Protein AF-A0A3S5F7H9-F1 (afdb_monomer_lite)

Organism: NCBI:txid2047

Radius of gyration: 19.94 Å; chains: 1; bounding box: 53×48×53 Å

Foldseek 3Di:
DEKDWFDDAPLFLLQVLLLLLLLLLLCVVQPVQKWWAWAPDPGTTTMMGGDPDYLLVSLVSLLVVLVVCLDCLHLLNDWDWADDDPPIDIDRLLFQDADDRPCVRPVCRVVRSVVSVCVSLVVCVVVVVLLVVLLSQLQFHQPQLEDDVPDRGRNLRGAPVQFAWCPPRDTDRNLALNVLSVVSNPDHSVLLSCLRRVVDQDQVVQPQDQQRCLLSQSAGRGRHHSSSSNSSSSSSSLWGWADDNHARIATQQFPPRRDSAGFKGKDFHFNDIDRSVLSSVCSPDVLSVVLSCLVVDPVLVVPPDDLPPSPVPDPSLVVCVVSRTFKMWMWGWDWDDDPVTTGTHTYRTDIRTD

Secondary structure (DSSP, 8-state):
-EEEEPSS-TT-HHHHHHHHHHHHHHHHHSTT-EEEEE--SSS--EEEEESS--HHHHHHHHHHHHHHHHSTTSTTT--EEESSGGG-EEE-TT-SS-----TTT-TTHHHHHHHHHHHHHHHHHHTT-HHHHHHHHHHB---TT-EETTEE-GGGGB-TT-----GGG--HIIIIIHHHHHHHHTS-HHHHHHHHHTS----TTTTT-TT--TTTTSSSSS---HHHHHHHHHHGGGS--B--SSSPPB-TTEESTT-SS-SEEEEEEESS-B-HHHHHHHHTSHHHHHHHHHHH-GGGGTS---TTSSSTT-HHHHHHHTTTEEEEEEEEEEEEEETTEEEEEEPPPEEEE-

Sequence (354 aa):
MSTITLAGDYRSALTHFAQYGLASLAEQYHPQGVTLGWSREAVPKAQITVKGADAHTIAGYLHELAKKLSEPESWVMRDVIYGLGKDEKKFSPFSPRIRVIDTKKYPTGWRKHQKARHNNLDGLTANHDILNLRWISGLGEAAYWRFDRKDNRPDHGASRWEMKTRNKGEEFVQHRLRSMCVELTSWSAEKILSGLLGESLNDSLGKNKSDSRTSTGFATPQPTDVALVFAALLGISVFPVIHQVHQLSVTPGAWPSDSLHPQKMVLPIATEHMTPARLRTILRNRAYTQAIEKVCDPESEKYKSTAENVFDTAGSAEWFKARGIQAVVRFSIKLAGSDSAPERQVQVGKSVLL

pLDDT: mean 91.33, std 10.68, range [43.06, 98.75]

Structure (mmCIF, N/CA/C/O backbone):
data_AF-A0A3S5F7H9-F1
#
_entry.id   AF-A0A3S5F7H9-F1
#
loop_
_atom_site.group_PDB
_atom_site.id
_atom_site.type_symbol
_atom_site.label_atom_id
_atom_site.label_alt_id
_atom_site.label_comp_id
_atom_site.label_asym_id
_atom_site.label_entity_id
_atom_site.label_seq_id
_atom_site.pdbx_PDB_ins_code
_atom_site.Cartn_x
_atom_site.Cartn_y
_atom_site.Cartn_z
_atom_site.occupancy
_atom_site.B_iso_or_equiv
_atom_site.auth_seq_id
_atom_site.auth_comp_id
_atom_site.auth_asym_id
_atom_site.auth_atom_id
_atom_site.pdbx_PDB_model_num
ATOM 1 N N . MET A 1 1 ? -3.907 0.394 27.032 1.00 76.88 1 MET A N 1
ATOM 2 C CA . MET A 1 1 ? -4.025 -0.261 25.712 1.00 76.88 1 MET A CA 1
ATOM 3 C C . MET A 1 1 ? -5.128 0.485 24.997 1.00 76.88 1 MET A C 1
ATOM 5 O O . MET A 1 1 ? -6.195 0.600 25.583 1.00 76.88 1 MET A O 1
ATOM 9 N N . SER A 1 2 ? -4.847 1.060 23.833 1.00 90.38 2 SER A N 1
ATOM 10 C CA . SER A 1 2 ? -5.779 1.959 23.145 1.00 90.38 2 SER A CA 1
ATOM 11 C C . SER A 1 2 ? -6.231 1.320 21.843 1.00 90.38 2 SER A C 1
ATOM 13 O O . SER A 1 2 ? -5.399 0.813 21.089 1.00 90.38 2 SER A O 1
ATOM 15 N N . THR A 1 3 ? -7.537 1.334 21.592 1.00 96.19 3 THR A N 1
ATOM 16 C CA . THR A 1 3 ? -8.125 0.874 20.331 1.00 96.19 3 THR A CA 1
ATOM 17 C C . THR A 1 3 ? -8.448 2.082 19.471 1.00 96.19 3 THR A C 1
ATOM 19 O O . THR A 1 3 ? -9.132 3.001 19.911 1.00 96.19 3 THR A O 1
ATOM 22 N N . ILE A 1 4 ? -7.945 2.068 18.245 1.00 96.81 4 ILE A N 1
ATOM 23 C CA . ILE A 1 4 ? -8.151 3.101 17.239 1.00 96.81 4 ILE A CA 1
ATOM 24 C C . ILE A 1 4 ? -9.085 2.508 16.195 1.00 96.81 4 ILE A C 1
ATOM 26 O O . ILE A 1 4 ? -8.770 1.474 15.602 1.00 96.81 4 ILE A O 1
ATOM 30 N N . THR A 1 5 ? -10.222 3.160 15.979 1.00 97.19 5 THR A N 1
ATOM 31 C CA . THR A 1 5 ? -11.199 2.773 14.960 1.00 97.19 5 THR A CA 1
ATOM 32 C C . THR A 1 5 ? -11.029 3.688 13.757 1.00 97.19 5 THR A C 1
ATOM 34 O O . THR A 1 5 ? -11.150 4.901 13.887 1.00 97.19 5 THR A O 1
ATOM 37 N N . LEU A 1 6 ? -10.713 3.113 12.602 1.00 96.81 6 LEU A N 1
ATOM 38 C CA . LEU A 1 6 ? -10.463 3.868 11.377 1.00 96.81 6 LEU A CA 1
ATOM 39 C C . LEU A 1 6 ? -11.756 4.202 10.647 1.00 96.81 6 LEU A C 1
ATOM 41 O O . LEU A 1 6 ? -12.761 3.492 10.758 1.00 96.81 6 LEU A O 1
ATOM 45 N N . ALA A 1 7 ? -11.689 5.246 9.828 1.00 92.81 7 ALA A N 1
ATOM 46 C CA . ALA A 1 7 ? -12.772 5.585 8.928 1.00 92.81 7 ALA A CA 1
ATOM 47 C C . ALA A 1 7 ? -12.976 4.552 7.811 1.00 92.81 7 ALA A C 1
ATOM 49 O O . ALA A 1 7 ? -12.058 3.876 7.330 1.00 92.81 7 ALA A O 1
ATOM 50 N N . GLY A 1 8 ? -14.214 4.523 7.326 1.00 93.69 8 GLY A N 1
ATOM 51 C CA . GLY A 1 8 ? -14.617 3.779 6.144 1.00 93.69 8 GLY A CA 1
ATOM 52 C C . GLY A 1 8 ? -15.391 2.498 6.436 1.00 93.69 8 GLY A C 1
ATOM 53 O O . GLY A 1 8 ? -15.829 2.224 7.554 1.00 93.69 8 GLY A O 1
ATOM 54 N N . ASP A 1 9 ? -15.628 1.756 5.362 1.00 94.56 9 ASP A N 1
ATOM 55 C CA . ASP A 1 9 ? -16.522 0.601 5.307 1.00 94.56 9 ASP A CA 1
ATOM 56 C C . ASP A 1 9 ? -15.704 -0.670 5.050 1.00 94.56 9 ASP A C 1
ATOM 58 O O . ASP A 1 9 ? -14.703 -0.637 4.332 1.00 94.56 9 ASP A O 1
ATOM 62 N N . TYR A 1 10 ? -16.131 -1.808 5.596 1.00 95.81 10 TYR A N 1
ATOM 63 C CA . TYR A 1 10 ? -15.454 -3.091 5.379 1.00 95.81 10 TYR A CA 1
ATOM 64 C C . TYR A 1 10 ? -15.433 -3.531 3.907 1.00 95.81 10 TYR A C 1
ATOM 66 O O . TYR A 1 10 ? -14.592 -4.317 3.494 1.00 95.81 10 TYR A O 1
ATOM 74 N N . ARG A 1 11 ? -16.308 -2.979 3.067 1.00 97.06 11 ARG A N 1
ATOM 75 C CA . ARG A 1 11 ? -16.327 -3.172 1.612 1.00 97.06 11 ARG A CA 1
ATOM 76 C C . ARG A 1 11 ? -15.376 -2.229 0.873 1.00 97.06 11 ARG A C 1
ATOM 78 O O . ARG A 1 11 ? -15.434 -2.162 -0.354 1.00 97.06 11 ARG A O 1
ATOM 85 N N . SER A 1 12 ? -14.514 -1.502 1.581 1.00 97.62 12 SER A N 1
ATOM 86 C CA . SER A 1 12 ? -13.482 -0.630 1.021 1.00 97.62 12 SER A CA 1
ATOM 87 C C . SER A 1 12 ? -12.102 -1.266 1.167 1.00 97.62 12 SER A C 1
ATOM 89 O O . SER A 1 12 ? -11.594 -1.426 2.279 1.00 97.62 12 SER A O 1
ATOM 91 N N . ALA A 1 13 ? -11.443 -1.577 0.047 1.00 98.06 13 ALA A N 1
ATOM 92 C CA . ALA A 1 13 ? -10.063 -2.058 0.090 1.00 98.06 13 ALA A CA 1
ATOM 93 C C . ALA A 1 13 ? -9.124 -1.003 0.693 1.00 98.06 13 ALA A C 1
ATOM 95 O O . ALA A 1 13 ? -8.204 -1.360 1.421 1.00 98.06 13 ALA A O 1
ATOM 96 N N . LEU A 1 14 ? -9.402 0.288 0.475 1.00 98.06 14 LEU A N 1
ATOM 97 C CA . LEU A 1 14 ? -8.664 1.379 1.110 1.00 98.06 14 LEU A CA 1
ATOM 98 C C . LEU A 1 14 ? -8.657 1.246 2.642 1.00 98.06 14 LEU A C 1
ATOM 100 O O . LEU A 1 14 ? -7.604 1.378 3.256 1.00 98.06 14 LEU A O 1
ATOM 104 N N . THR A 1 15 ? -9.802 0.925 3.251 1.00 98.19 15 THR A N 1
ATOM 105 C CA . THR A 1 15 ? -9.929 0.775 4.710 1.00 98.19 15 THR A CA 1
ATOM 106 C C . THR A 1 15 ? -9.161 -0.442 5.228 1.00 98.19 15 THR A C 1
ATOM 108 O O . THR A 1 15 ? -8.435 -0.328 6.215 1.00 98.19 15 THR A O 1
ATOM 111 N N . HIS A 1 16 ? -9.244 -1.585 4.535 1.00 98.44 16 HIS A N 1
ATOM 112 C CA . HIS A 1 16 ? -8.429 -2.764 4.861 1.00 98.44 16 HIS A CA 1
ATOM 113 C C . HIS A 1 16 ? -6.933 -2.441 4.834 1.00 98.44 16 HIS A C 1
ATOM 115 O O . HIS A 1 16 ? -6.200 -2.724 5.778 1.00 98.44 16 HIS A O 1
ATOM 121 N N . PHE A 1 17 ? -6.470 -1.834 3.744 1.00 98.56 17 PHE A N 1
ATOM 122 C CA . PHE A 1 17 ? -5.060 -1.527 3.572 1.00 98.56 17 PHE A CA 1
ATOM 123 C C . PHE A 1 17 ? -4.582 -0.474 4.575 1.00 98.56 17 PHE A C 1
ATOM 125 O O . PHE A 1 17 ? -3.487 -0.621 5.115 1.00 98.56 17 PHE A O 1
ATOM 132 N N . ALA A 1 18 ? -5.392 0.545 4.881 1.00 98.56 18 ALA A N 1
ATOM 133 C CA . ALA A 1 18 ? -5.054 1.546 5.891 1.00 98.56 18 ALA A CA 1
ATOM 134 C C . ALA A 1 18 ? -4.879 0.911 7.277 1.00 98.56 18 ALA A C 1
ATOM 136 O O . ALA A 1 18 ? -3.896 1.189 7.963 1.00 98.56 18 ALA A O 1
ATOM 137 N N . GLN A 1 19 ? -5.768 -0.016 7.650 1.00 98.50 19 GLN A N 1
ATOM 138 C CA . GLN A 1 19 ? -5.627 -0.812 8.868 1.00 98.50 19 GLN A CA 1
ATOM 139 C C . GLN A 1 19 ? -4.306 -1.582 8.897 1.00 98.50 19 GLN A C 1
ATOM 141 O O . GLN A 1 19 ? -3.580 -1.536 9.891 1.00 98.50 19 GLN A O 1
ATOM 146 N N . TYR A 1 20 ? -3.979 -2.277 7.808 1.00 98.56 20 TYR A N 1
ATOM 147 C CA . TYR A 1 20 ? -2.757 -3.074 7.722 1.00 98.56 20 TYR A CA 1
ATOM 148 C C . TYR A 1 20 ? -1.503 -2.204 7.794 1.00 98.56 20 TYR A C 1
ATOM 150 O O . TYR A 1 20 ? -0.547 -2.566 8.477 1.00 98.56 20 TYR A O 1
ATOM 158 N N . GLY A 1 21 ? -1.507 -1.049 7.127 1.00 98.38 21 GLY A N 1
ATOM 159 C CA . GLY A 1 21 ? -0.381 -0.126 7.130 1.00 98.38 21 GLY A CA 1
ATOM 160 C C . GLY A 1 21 ? -0.134 0.488 8.498 1.00 98.38 21 GLY A C 1
ATOM 161 O O . GLY A 1 21 ? 0.995 0.442 8.979 1.00 98.38 21 GLY A O 1
ATOM 162 N N . LEU A 1 22 ? -1.179 0.983 9.170 1.00 98.44 22 LEU A N 1
ATOM 163 C CA . LEU A 1 22 ? -1.032 1.543 10.515 1.00 98.44 22 LEU A CA 1
ATOM 164 C C . LEU A 1 22 ? -0.606 0.486 11.535 1.00 98.44 22 LEU A C 1
ATOM 166 O O . LEU A 1 22 ? 0.232 0.771 12.386 1.00 98.44 22 LEU A O 1
ATOM 170 N N . ALA A 1 23 ? -1.121 -0.742 11.431 1.00 98.38 23 ALA A N 1
ATOM 171 C CA . ALA A 1 23 ? -0.685 -1.831 12.298 1.00 98.38 23 ALA A CA 1
ATOM 172 C C . ALA A 1 23 ? 0.791 -2.204 12.054 1.00 98.38 23 ALA A C 1
ATOM 174 O O . ALA A 1 23 ? 1.541 -2.398 13.009 1.00 98.38 23 ALA A O 1
ATOM 175 N N . SER A 1 24 ? 1.230 -2.263 10.790 1.00 98.00 24 SER A N 1
ATOM 176 C CA . SER A 1 24 ? 2.638 -2.489 10.431 1.00 98.00 24 SER A CA 1
ATOM 177 C C . SER A 1 24 ? 3.555 -1.362 10.912 1.00 98.00 24 SER A C 1
ATOM 179 O O . SER A 1 24 ? 4.657 -1.643 11.375 1.00 98.00 24 SER A O 1
ATOM 181 N N . LEU A 1 25 ? 3.104 -0.107 10.838 1.00 98.44 25 LEU A N 1
ATOM 182 C CA . LEU A 1 25 ? 3.841 1.042 11.359 1.00 98.44 25 LEU A CA 1
ATOM 183 C C . LEU A 1 25 ? 3.969 0.977 12.879 1.00 98.44 25 LEU A C 1
ATOM 185 O O . LEU A 1 25 ? 5.067 1.078 13.415 1.00 98.44 25 LEU A O 1
ATOM 189 N N . ALA A 1 26 ? 2.852 0.773 13.578 1.00 98.06 26 ALA A N 1
ATOM 190 C CA . ALA A 1 26 ? 2.839 0.688 15.031 1.00 98.06 26 ALA A CA 1
ATOM 191 C C . ALA A 1 26 ? 3.729 -0.461 15.539 1.00 98.06 26 ALA A C 1
ATOM 193 O O . ALA A 1 26 ? 4.385 -0.300 16.564 1.00 98.06 26 ALA A O 1
ATOM 194 N N . GLU A 1 27 ? 3.806 -1.588 14.815 1.00 97.06 27 GLU A N 1
ATOM 195 C CA . GLU A 1 27 ? 4.648 -2.746 15.167 1.00 97.06 27 GLU A CA 1
ATOM 196 C C . GLU A 1 27 ? 6.143 -2.386 15.249 1.00 97.06 27 GLU A C 1
ATOM 198 O O . GLU A 1 27 ? 6.866 -3.004 16.028 1.00 97.06 27 GLU A O 1
ATOM 203 N N . GLN A 1 28 ? 6.605 -1.373 14.504 1.00 95.31 28 GLN A N 1
ATOM 204 C CA . GLN A 1 28 ? 7.994 -0.902 14.549 1.00 95.31 28 GLN A CA 1
ATOM 205 C C . GLN A 1 28 ? 8.343 -0.215 15.877 1.00 95.31 28 GLN A C 1
ATOM 207 O O . GLN A 1 28 ? 9.474 -0.325 16.346 1.00 95.31 28 GLN A O 1
ATOM 212 N N . TYR A 1 29 ? 7.375 0.473 16.484 1.00 96.62 29 TYR A N 1
ATOM 213 C CA . TYR A 1 29 ? 7.552 1.214 17.737 1.00 96.62 29 TYR A CA 1
ATOM 214 C C . TYR A 1 29 ? 7.095 0.415 18.961 1.00 96.62 29 TYR A C 1
ATOM 216 O O . TYR A 1 29 ? 7.617 0.607 20.056 1.00 96.62 29 TYR A O 1
ATOM 224 N N . HIS A 1 30 ? 6.149 -0.508 18.770 1.00 96.56 30 HIS A N 1
ATOM 225 C CA . HIS A 1 30 ? 5.540 -1.324 19.821 1.00 96.56 30 HIS A CA 1
ATOM 226 C C . HIS A 1 30 ? 5.606 -2.815 19.456 1.00 96.56 30 HIS A C 1
ATOM 228 O O . HIS A 1 30 ? 4.565 -3.434 19.196 1.00 96.56 30 HIS A O 1
ATOM 234 N N . PRO A 1 31 ? 6.805 -3.432 19.414 1.00 93.12 31 PRO A N 1
ATOM 235 C CA . PRO A 1 31 ? 6.946 -4.839 19.054 1.00 93.12 31 PRO A CA 1
ATOM 236 C C . PRO A 1 31 ? 6.077 -5.724 19.948 1.00 93.12 31 PRO A C 1
ATOM 238 O O . PRO A 1 31 ? 6.078 -5.575 21.167 1.00 93.12 31 PRO A O 1
ATOM 241 N N . GLN A 1 32 ? 5.315 -6.641 19.343 1.00 91.38 32 GLN A N 1
ATOM 242 C CA . GLN A 1 32 ? 4.370 -7.543 20.030 1.00 91.38 32 GLN A CA 1
ATOM 243 C C . GLN A 1 32 ? 3.201 -6.849 20.766 1.00 91.38 32 GLN A C 1
ATOM 245 O O . GLN A 1 32 ? 2.312 -7.527 21.273 1.00 91.38 32 GLN A O 1
ATOM 250 N N . GLY A 1 33 ? 3.157 -5.514 20.795 1.00 96.00 33 GLY A N 1
ATOM 251 C CA . GLY A 1 33 ? 2.119 -4.715 21.448 1.00 96.00 33 GLY A CA 1
ATOM 252 C C . GLY A 1 33 ? 0.972 -4.298 20.528 1.00 96.00 33 GLY A C 1
ATOM 253 O O . GLY A 1 33 ? 0.156 -3.474 20.941 1.00 96.00 33 GLY A O 1
ATOM 254 N N . VAL A 1 34 ? 0.921 -4.825 19.300 1.00 98.12 34 VAL A N 1
ATOM 255 C CA . VAL A 1 34 ? -0.032 -4.424 18.257 1.00 98.12 34 VAL A CA 1
ATOM 256 C C . VAL A 1 34 ? -0.888 -5.597 17.812 1.00 98.12 34 VAL A C 1
ATOM 258 O O . VAL A 1 34 ? -0.382 -6.667 17.462 1.00 98.12 34 VAL A O 1
ATOM 261 N N . THR A 1 35 ? -2.193 -5.360 17.754 1.00 98.12 35 THR A N 1
ATOM 262 C CA . THR A 1 35 ? -3.158 -6.253 17.112 1.00 98.12 35 THR A CA 1
ATOM 263 C C . THR A 1 35 ? -4.093 -5.463 16.203 1.00 98.12 35 THR A C 1
ATOM 265 O O . THR A 1 35 ? -4.200 -4.243 16.315 1.00 98.12 35 THR A O 1
ATOM 268 N N . LEU A 1 36 ? -4.724 -6.151 15.259 1.00 97.94 36 LEU A N 1
ATOM 269 C CA . LEU A 1 36 ? -5.683 -5.584 14.326 1.00 97.94 36 LEU A CA 1
ATOM 270 C C . LEU A 1 36 ? -6.822 -6.566 14.065 1.00 97.94 36 LEU A C 1
ATOM 272 O O . LEU A 1 36 ? -6.627 -7.783 14.097 1.00 97.94 36 LEU A O 1
ATOM 276 N N . GLY A 1 37 ? -7.998 -6.031 13.773 1.00 97.25 37 GLY A N 1
ATOM 277 C CA . GLY A 1 37 ? -9.200 -6.807 13.505 1.00 97.25 37 GLY A CA 1
ATOM 278 C C . GLY A 1 37 ? -10.395 -5.905 13.239 1.00 97.25 37 GLY A C 1
ATOM 279 O O . GLY A 1 37 ? -10.288 -4.682 13.224 1.00 97.25 37 GLY A O 1
ATOM 280 N N . TRP A 1 38 ? -11.543 -6.505 13.001 1.00 97.25 38 TRP A N 1
ATOM 281 C CA . TRP A 1 38 ? -12.789 -5.793 12.764 1.00 97.25 38 TRP A CA 1
ATOM 282 C C . TRP A 1 38 ? -13.662 -5.853 14.012 1.00 97.25 38 TRP A C 1
ATOM 284 O O . TRP A 1 38 ? -13.683 -6.872 14.709 1.00 97.25 38 TRP A O 1
ATOM 294 N N . SER A 1 39 ? -14.384 -4.769 14.298 1.00 95.19 39 SER A N 1
ATOM 295 C CA . SER A 1 39 ? -15.378 -4.772 15.370 1.00 95.19 39 SER A CA 1
ATOM 296 C C . SER A 1 39 ? -16.510 -5.757 15.058 1.00 95.19 39 SER A C 1
ATOM 298 O O . SER A 1 39 ? -16.777 -6.086 13.901 1.00 95.19 39 SER A O 1
ATOM 300 N N . ARG A 1 40 ? -17.181 -6.245 16.106 1.00 90.50 40 ARG A N 1
ATOM 301 C CA . ARG A 1 40 ? -18.308 -7.195 16.004 1.00 90.50 40 ARG A CA 1
ATOM 302 C C . ARG A 1 40 ? -19.671 -6.500 15.914 1.00 90.50 40 ARG A C 1
ATOM 304 O O . ARG A 1 40 ? -20.697 -7.091 16.228 1.00 90.50 40 ARG A O 1
ATOM 311 N N . GLU A 1 41 ? -19.670 -5.228 15.539 1.00 90.25 41 GLU A N 1
ATOM 312 C CA . GLU A 1 41 ? -20.888 -4.457 15.311 1.00 90.25 41 GLU A CA 1
ATOM 313 C C . GLU A 1 41 ? -21.601 -4.930 14.036 1.00 90.25 41 GLU A C 1
ATOM 315 O O . GLU A 1 41 ? -20.995 -5.558 13.168 1.00 90.25 41 GLU A O 1
ATOM 320 N N . ALA A 1 42 ? -22.882 -4.573 13.886 1.00 87.62 42 ALA A N 1
ATOM 321 C CA . ALA A 1 42 ? -23.668 -4.904 12.692 1.00 87.62 42 ALA A CA 1
ATOM 322 C C . ALA A 1 42 ? -23.010 -4.411 11.387 1.00 87.62 42 ALA A C 1
ATOM 324 O O . ALA A 1 42 ? -23.129 -5.052 10.344 1.00 87.62 42 ALA A O 1
ATOM 325 N N . VAL A 1 43 ? -22.288 -3.287 11.457 1.00 91.06 43 VAL A N 1
ATOM 326 C CA . VAL A 1 43 ? -21.400 -2.808 10.395 1.00 91.06 43 VAL A CA 1
ATOM 327 C C . VAL A 1 43 ? -19.969 -2.826 10.938 1.00 91.06 43 VAL A C 1
ATOM 329 O O . VAL A 1 43 ? -19.602 -1.904 11.669 1.00 91.06 43 VAL A O 1
ATOM 332 N N . PRO A 1 44 ? -19.157 -3.842 10.591 1.00 94.31 44 PRO A N 1
ATOM 333 C CA . PRO A 1 44 ? -17.809 -3.983 11.124 1.00 94.31 44 PRO A CA 1
ATOM 334 C C . PRO A 1 44 ? -16.939 -2.759 10.838 1.00 94.31 44 PRO A C 1
ATOM 336 O O . PRO A 1 44 ? -16.893 -2.260 9.708 1.00 94.31 44 PRO A O 1
ATOM 339 N N . LYS A 1 45 ? -16.207 -2.304 11.855 1.00 96.44 45 LYS A N 1
ATOM 340 C CA . LYS A 1 45 ? -15.255 -1.194 11.753 1.00 96.44 45 LYS A CA 1
ATOM 341 C C . LYS A 1 45 ? -13.825 -1.696 11.859 1.00 96.44 45 LYS A C 1
ATOM 343 O O . LYS A 1 45 ? -13.529 -2.548 12.696 1.00 96.44 45 LYS A O 1
ATOM 348 N N . ALA A 1 46 ? -12.937 -1.171 11.022 1.00 97.81 46 ALA A N 1
ATOM 349 C CA . ALA A 1 46 ? -11.525 -1.523 11.070 1.00 97.81 46 ALA A CA 1
ATOM 350 C C . ALA A 1 46 ? -10.886 -0.956 12.340 1.00 97.81 46 ALA A C 1
ATOM 352 O O . ALA A 1 46 ? -10.970 0.244 12.602 1.00 97.81 46 ALA A O 1
ATOM 353 N N . GLN A 1 47 ? -10.236 -1.817 13.117 1.00 97.94 47 GLN A N 1
ATOM 354 C CA . GLN A 1 47 ? -9.602 -1.457 14.377 1.00 97.94 47 GLN A CA 1
ATOM 355 C C . GLN A 1 47 ? -8.139 -1.885 14.415 1.00 97.94 47 GLN A C 1
ATOM 357 O O . GLN A 1 47 ? -7.772 -2.954 13.919 1.00 97.94 47 GLN A O 1
ATOM 362 N N . ILE A 1 48 ? -7.311 -1.062 15.048 1.00 97.94 48 ILE A N 1
ATOM 363 C CA . ILE A 1 48 ? -5.998 -1.470 15.546 1.00 97.94 48 ILE A CA 1
ATOM 364 C C . ILE A 1 48 ? -5.950 -1.208 17.046 1.00 97.94 48 ILE A C 1
ATOM 366 O O . ILE A 1 48 ? -6.486 -0.212 17.527 1.00 97.94 48 ILE A O 1
ATOM 370 N N . THR A 1 49 ? -5.294 -2.086 17.788 1.00 98.00 49 THR A N 1
ATOM 371 C CA . THR A 1 49 ? -5.104 -1.937 19.227 1.00 98.00 49 THR A CA 1
ATOM 372 C C . THR A 1 49 ? -3.619 -1.932 19.530 1.00 98.00 49 THR A C 1
ATOM 374 O O . THR A 1 49 ? -2.905 -2.864 19.153 1.00 98.00 49 THR A O 1
ATOM 377 N N . VAL A 1 50 ? -3.159 -0.884 20.217 1.00 98.00 50 VAL A N 1
ATOM 378 C CA . VAL A 1 50 ? -1.744 -0.666 20.532 1.00 98.00 50 VAL A CA 1
ATOM 379 C C . VAL A 1 50 ? -1.560 -0.504 22.039 1.00 98.00 50 VAL A C 1
ATOM 381 O O . VAL A 1 50 ? -2.251 0.262 22.720 1.00 98.00 50 VAL A O 1
ATOM 384 N N . LYS A 1 51 ? -0.622 -1.258 22.608 1.00 96.69 51 LYS A N 1
ATOM 385 C CA . LYS A 1 51 ? -0.205 -1.099 24.001 1.00 96.69 51 LYS A CA 1
ATOM 386 C C . LYS A 1 51 ? 0.831 0.023 24.090 1.00 96.69 51 LYS A C 1
ATOM 388 O O . LYS A 1 51 ? 1.925 -0.141 23.583 1.00 96.69 51 LYS A O 1
ATOM 393 N N . GLY A 1 52 ? 0.504 1.111 24.790 1.00 93.69 52 GLY A N 1
ATOM 394 C CA . GLY A 1 52 ? 1.457 2.195 25.076 1.00 93.69 52 GLY A CA 1
ATOM 395 C C . GLY A 1 52 ? 1.445 3.362 24.084 1.00 93.69 52 GLY A C 1
ATOM 396 O O . GLY A 1 52 ? 2.268 4.257 24.220 1.00 93.69 52 GLY A O 1
ATOM 397 N N . ALA A 1 53 ? 0.512 3.383 23.130 1.00 96.88 53 ALA A N 1
ATOM 398 C CA . ALA A 1 53 ? 0.281 4.518 22.240 1.00 96.88 53 ALA A CA 1
ATOM 399 C C . ALA A 1 53 ? -1.218 4.730 22.019 1.00 96.88 53 ALA A C 1
ATOM 401 O O . ALA A 1 53 ? -1.989 3.770 21.980 1.00 96.88 53 ALA A O 1
ATOM 402 N N . ASP A 1 54 ? -1.620 5.989 21.885 1.00 96.69 54 ASP A N 1
ATOM 403 C CA . ASP A 1 54 ? -2.964 6.408 21.497 1.00 96.69 54 ASP A CA 1
ATOM 404 C C . ASP A 1 54 ? -3.025 6.785 20.006 1.00 96.69 54 ASP A C 1
ATOM 406 O O . ASP A 1 54 ? -2.037 6.688 19.275 1.00 96.69 54 ASP A O 1
ATOM 410 N N . ALA A 1 55 ? -4.203 7.201 19.536 1.00 97.06 55 ALA A N 1
ATOM 411 C CA . ALA A 1 55 ? -4.413 7.532 18.130 1.00 97.06 55 ALA A CA 1
ATOM 412 C C . ALA A 1 55 ? -3.527 8.696 17.654 1.00 97.06 55 ALA A C 1
ATOM 414 O O . ALA A 1 55 ? -2.970 8.640 16.557 1.00 97.06 55 ALA A O 1
ATOM 415 N N . HIS A 1 56 ? -3.351 9.714 18.500 1.00 97.94 56 HIS A N 1
ATOM 416 C CA . HIS A 1 56 ? -2.516 10.872 18.202 1.00 97.94 56 HIS A CA 1
ATOM 417 C C . HIS A 1 56 ? -1.041 10.482 18.044 1.00 97.94 56 HIS A C 1
ATOM 419 O O . HIS A 1 56 ? -0.387 10.885 17.083 1.00 97.94 56 HIS A O 1
ATOM 425 N N . THR A 1 57 ? -0.542 9.599 18.911 1.00 98.31 57 THR A N 1
ATOM 426 C CA . THR A 1 57 ? 0.815 9.050 18.820 1.00 98.31 57 THR A CA 1
ATOM 427 C C . THR A 1 57 ? 1.034 8.290 17.505 1.00 98.31 57 THR A C 1
ATOM 429 O O . THR A 1 57 ? 2.052 8.488 16.842 1.00 98.31 57 THR A O 1
ATOM 432 N N . ILE A 1 58 ? 0.077 7.453 17.079 1.00 98.25 58 ILE A N 1
ATOM 433 C CA . ILE A 1 58 ? 0.173 6.720 15.800 1.00 98.25 58 ILE A CA 1
ATOM 434 C C . ILE A 1 58 ? 0.161 7.683 14.603 1.00 98.25 58 ILE A C 1
ATOM 436 O O . ILE A 1 58 ? 0.936 7.492 13.664 1.00 98.25 58 ILE A O 1
ATOM 440 N N . ALA A 1 59 ? -0.661 8.736 14.636 1.00 98.50 59 ALA A N 1
ATOM 441 C CA . ALA A 1 59 ? -0.640 9.779 13.610 1.00 98.50 59 ALA A CA 1
ATOM 442 C C . ALA A 1 59 ? 0.723 10.495 13.549 1.00 98.50 59 ALA A C 1
ATOM 444 O O . ALA A 1 59 ? 1.251 10.723 12.459 1.00 98.50 59 ALA A O 1
ATOM 445 N N . GLY A 1 60 ? 1.337 10.756 14.708 1.00 98.69 60 GLY A N 1
ATOM 446 C CA . GLY A 1 60 ? 2.706 11.261 14.815 1.00 98.69 60 GLY A CA 1
ATOM 447 C C . GLY A 1 60 ? 3.741 10.328 14.177 1.00 98.69 60 GLY A C 1
ATOM 448 O O . GLY A 1 60 ? 4.586 10.784 13.411 1.00 98.69 60 GLY A O 1
ATOM 449 N N . TYR A 1 61 ? 3.652 9.010 14.389 1.00 98.62 61 TYR A N 1
ATOM 450 C CA . TYR A 1 61 ? 4.540 8.057 13.705 1.00 98.62 61 TYR A CA 1
ATOM 451 C C . TYR A 1 61 ? 4.375 8.084 12.184 1.00 98.62 61 TYR A C 1
ATOM 453 O O . TYR A 1 61 ? 5.361 7.947 11.459 1.00 98.62 61 TYR A O 1
ATOM 461 N N . LEU A 1 62 ? 3.147 8.267 11.686 1.00 98.44 62 LEU A N 1
ATOM 462 C CA . LEU A 1 62 ? 2.890 8.354 10.248 1.00 98.44 62 LEU A CA 1
ATOM 463 C C . LEU A 1 62 ? 3.502 9.632 9.655 1.00 98.44 62 LEU A C 1
ATOM 465 O O . LEU A 1 62 ? 4.091 9.580 8.574 1.00 98.44 62 LEU A O 1
ATOM 469 N N . HIS A 1 63 ? 3.424 10.750 10.386 1.00 98.75 63 HIS A N 1
ATOM 470 C CA . HIS A 1 63 ? 4.094 12.006 10.032 1.00 98.75 63 HIS A CA 1
ATOM 471 C C . HIS A 1 63 ? 5.612 11.845 9.970 1.00 98.75 63 HIS A C 1
ATOM 473 O O . HIS A 1 63 ? 6.235 12.215 8.975 1.00 98.75 63 HIS A O 1
ATOM 479 N N . GLU A 1 64 ? 6.206 11.243 11.001 1.00 98.56 64 GLU A N 1
ATOM 480 C CA . GLU A 1 64 ? 7.650 11.015 11.071 1.00 98.56 64 GLU A CA 1
ATOM 481 C C . GLU A 1 64 ? 8.139 10.060 9.976 1.00 98.56 64 GLU A C 1
ATOM 483 O O . GLU A 1 64 ? 9.192 10.291 9.381 1.00 98.56 64 GLU A O 1
ATOM 488 N N . LEU A 1 65 ? 7.361 9.027 9.632 1.00 98.56 65 LEU A N 1
ATOM 489 C CA . LEU A 1 65 ? 7.665 8.184 8.477 1.00 98.56 65 LEU A CA 1
ATOM 490 C C . LEU A 1 65 ? 7.646 9.000 7.176 1.00 98.56 65 LEU A C 1
ATOM 492 O O . LEU A 1 65 ? 8.574 8.887 6.379 1.00 98.56 65 LEU A O 1
ATOM 496 N N . ALA A 1 66 ? 6.630 9.839 6.957 1.00 98.56 66 ALA A N 1
ATOM 497 C CA . ALA A 1 66 ? 6.551 10.677 5.761 1.00 98.56 66 ALA A CA 1
ATOM 498 C C . ALA A 1 66 ? 7.742 11.649 5.644 1.00 98.56 66 ALA A C 1
ATOM 500 O O . ALA A 1 66 ? 8.284 11.818 4.547 1.00 98.56 66 ALA A O 1
ATOM 501 N N . LYS A 1 67 ? 8.199 12.231 6.763 1.00 98.56 67 LYS A N 1
ATOM 502 C CA . LYS A 1 67 ? 9.414 13.062 6.812 1.00 98.56 67 LYS A CA 1
ATOM 503 C C . LYS A 1 67 ? 10.654 12.271 6.414 1.00 98.56 67 LYS A C 1
ATOM 505 O O . LYS A 1 67 ? 11.314 12.656 5.454 1.00 98.56 67 LYS A O 1
ATOM 510 N N . LYS A 1 68 ? 10.907 11.130 7.065 1.00 98.00 68 LYS A N 1
ATOM 511 C CA . LYS A 1 68 ? 12.047 10.250 6.746 1.00 98.00 68 LYS A CA 1
ATOM 512 C C . LYS A 1 68 ? 12.041 9.811 5.285 1.00 98.00 68 LYS A C 1
ATOM 514 O O . LYS A 1 68 ? 13.072 9.790 4.625 1.00 98.00 68 LYS A O 1
ATOM 519 N N . LEU A 1 69 ? 10.868 9.493 4.736 1.00 98.38 69 LEU A N 1
ATOM 520 C CA . LEU A 1 69 ? 10.740 9.107 3.331 1.00 98.38 69 LEU A CA 1
ATOM 521 C C . LEU A 1 69 ? 10.900 10.270 2.344 1.00 98.38 69 LEU A C 1
ATOM 523 O O . LEU A 1 69 ? 11.076 10.023 1.154 1.00 98.38 69 LEU A O 1
ATOM 527 N N . SER A 1 70 ? 10.856 11.512 2.820 1.00 98.25 70 SER A N 1
ATOM 528 C CA . SER A 1 70 ? 11.116 12.711 2.018 1.00 98.25 70 SER A CA 1
ATOM 529 C C . SER A 1 70 ? 12.584 13.150 2.064 1.00 98.25 70 SER A C 1
ATOM 531 O O . SER A 1 70 ? 12.966 14.064 1.333 1.00 98.25 70 SER A O 1
ATOM 533 N N . GLU A 1 71 ? 13.421 12.507 2.885 1.00 97.56 71 GLU A N 1
ATOM 534 C CA . GLU A 1 71 ? 14.857 12.783 2.946 1.00 97.56 71 GLU A CA 1
ATOM 535 C C . GLU A 1 71 ? 15.573 12.321 1.663 1.00 97.56 71 GLU A C 1
ATOM 537 O O . GLU A 1 71 ? 15.226 11.270 1.114 1.00 97.56 71 GLU A O 1
ATOM 542 N N . PRO A 1 72 ? 16.605 13.046 1.184 1.00 95.62 72 PRO A N 1
ATOM 543 C CA . PRO A 1 72 ? 17.303 12.719 -0.066 1.00 95.62 72 PRO A CA 1
ATOM 544 C C . PRO A 1 72 ? 17.874 11.296 -0.142 1.00 95.62 72 PRO A C 1
ATOM 546 O O . PRO A 1 72 ? 17.933 10.718 -1.229 1.00 95.62 72 PRO A O 1
ATOM 549 N N . GLU A 1 73 ? 18.270 10.731 1.001 1.00 93.94 73 GLU A N 1
ATOM 550 C CA . GLU A 1 73 ? 18.837 9.381 1.102 1.00 93.94 73 GLU A CA 1
ATOM 551 C C . GLU A 1 73 ? 17.774 8.274 1.139 1.00 93.94 73 GLU A C 1
ATOM 553 O O . GLU A 1 73 ? 18.101 7.093 1.030 1.00 93.94 73 GLU A O 1
ATOM 558 N N . SER A 1 74 ? 16.490 8.627 1.257 1.00 97.25 74 SER A N 1
ATOM 559 C CA . SER A 1 74 ? 15.412 7.646 1.233 1.00 97.25 74 SER A CA 1
ATOM 560 C C . SER A 1 74 ? 15.302 6.959 -0.126 1.00 97.25 74 SER A C 1
ATOM 562 O O . SER A 1 74 ? 15.383 7.583 -1.190 1.00 97.25 74 SER A O 1
ATOM 564 N N . TRP A 1 75 ? 14.966 5.668 -0.099 1.00 97.81 75 TRP A N 1
ATOM 565 C CA . TRP A 1 75 ? 14.644 4.893 -1.296 1.00 97.81 75 TRP A CA 1
ATOM 566 C C . TRP A 1 75 ? 13.504 5.527 -2.121 1.00 97.81 75 TRP A C 1
ATOM 568 O O . TRP A 1 75 ? 13.491 5.401 -3.348 1.00 97.81 75 TRP A O 1
ATOM 578 N N . VAL A 1 76 ? 12.584 6.260 -1.475 1.00 98.06 76 VAL A N 1
ATOM 579 C CA . VAL A 1 76 ? 11.475 6.984 -2.127 1.00 98.06 76 VAL A CA 1
ATOM 580 C C . VAL A 1 76 ? 11.973 8.193 -2.919 1.00 98.06 76 VAL A C 1
ATOM 582 O O . VAL A 1 76 ? 11.410 8.522 -3.968 1.00 98.06 76 VAL A O 1
ATOM 585 N N . MET A 1 77 ? 13.051 8.838 -2.469 1.00 97.44 77 MET A N 1
ATOM 586 C CA . MET A 1 77 ? 13.686 9.978 -3.142 1.00 97.44 77 MET A CA 1
ATOM 587 C C . MET A 1 77 ? 14.739 9.549 -4.170 1.00 97.44 77 MET A C 1
ATOM 589 O O . MET A 1 77 ? 15.200 10.365 -4.972 1.00 97.44 77 MET A O 1
ATOM 593 N N . ARG A 1 78 ? 15.078 8.255 -4.214 1.00 96.62 78 ARG A N 1
ATOM 594 C CA . ARG A 1 78 ? 16.108 7.731 -5.104 1.00 96.62 78 ARG A CA 1
ATOM 595 C C . ARG A 1 78 ? 15.658 7.674 -6.559 1.00 96.62 78 ARG A C 1
ATOM 597 O O . ARG A 1 78 ? 14.683 7.004 -6.899 1.00 96.62 78 ARG A O 1
ATOM 604 N N . ASP A 1 79 ? 16.477 8.270 -7.422 1.00 95.38 79 ASP A N 1
ATOM 605 C CA . ASP A 1 79 ? 16.308 8.271 -8.872 1.00 95.38 79 ASP A CA 1
ATOM 606 C C . ASP A 1 79 ? 17.557 7.743 -9.578 1.00 95.38 79 ASP A C 1
ATOM 608 O O . ASP A 1 79 ? 18.684 7.929 -9.118 1.00 95.38 79 ASP A O 1
ATOM 612 N N . VAL A 1 80 ? 17.358 7.111 -10.733 1.00 95.25 80 VAL A N 1
ATOM 613 C CA . VAL A 1 80 ? 18.440 6.694 -11.627 1.00 95.25 80 VAL A CA 1
ATOM 614 C C . VAL A 1 80 ? 18.166 7.234 -13.023 1.00 95.25 80 VAL A C 1
ATOM 616 O O . VAL A 1 80 ? 17.025 7.264 -13.485 1.00 95.25 80 VAL A O 1
ATOM 619 N N . ILE A 1 81 ? 19.235 7.671 -13.684 1.00 94.00 81 ILE A N 1
ATOM 620 C CA . ILE A 1 81 ? 19.213 8.141 -15.066 1.00 94.00 81 ILE A CA 1
ATOM 621 C C . ILE A 1 81 ? 19.583 6.979 -15.996 1.00 94.00 81 ILE A C 1
ATOM 623 O O . ILE A 1 81 ? 20.636 6.347 -15.851 1.00 94.00 81 ILE A O 1
ATOM 627 N N . TYR A 1 82 ? 18.707 6.717 -16.959 1.00 91.38 82 TYR A N 1
ATOM 628 C CA . TYR A 1 82 ? 18.813 5.680 -17.979 1.00 91.38 82 TYR A CA 1
ATOM 629 C C . TYR A 1 82 ? 18.897 6.313 -19.363 1.00 91.38 82 TYR A C 1
ATOM 631 O O . TYR A 1 82 ? 18.232 7.311 -19.620 1.00 91.38 82 TYR A O 1
ATOM 639 N N . GLY A 1 83 ? 19.653 5.702 -20.274 1.00 91.12 83 GLY A N 1
ATOM 640 C CA . GLY A 1 83 ? 19.878 6.267 -21.605 1.00 91.12 83 GLY A CA 1
ATOM 641 C C . GLY A 1 83 ? 20.923 7.383 -21.619 1.00 91.12 83 GLY A C 1
ATOM 642 O O . GLY A 1 83 ? 21.669 7.550 -20.654 1.00 91.12 83 GLY A O 1
ATOM 643 N N . LEU A 1 84 ? 21.000 8.094 -22.747 1.00 88.69 84 LEU A N 1
ATOM 644 C CA . LEU A 1 84 ? 21.883 9.242 -22.981 1.00 88.69 84 LEU A CA 1
ATOM 645 C C . LEU A 1 84 ? 21.199 10.235 -23.935 1.00 88.69 84 LEU A C 1
ATOM 647 O O . LEU A 1 84 ? 20.489 9.819 -24.858 1.00 88.69 84 LEU A O 1
ATOM 651 N N . GLY A 1 85 ? 21.454 11.534 -23.754 1.00 90.69 85 GLY A N 1
ATOM 652 C CA . GLY A 1 85 ? 20.958 12.594 -24.638 1.00 90.69 85 GLY A CA 1
ATOM 653 C C . GLY A 1 85 ? 19.429 12.619 -24.724 1.00 90.69 85 GLY A C 1
ATOM 654 O O . GLY A 1 85 ? 18.740 12.601 -23.711 1.00 90.69 85 GLY A O 1
ATOM 655 N N . LYS A 1 86 ? 18.874 12.611 -25.942 1.00 88.00 86 LYS A N 1
ATOM 656 C CA . LYS A 1 86 ? 17.414 12.668 -26.175 1.00 88.00 86 LYS A CA 1
ATOM 657 C C . LYS A 1 86 ? 16.625 11.470 -25.626 1.00 88.00 86 LYS A C 1
ATOM 659 O O . LYS A 1 86 ? 15.416 11.563 -25.422 1.00 88.00 86 LYS A O 1
ATOM 664 N N . ASP A 1 87 ? 17.300 10.345 -25.410 1.00 88.44 87 ASP A N 1
ATOM 665 C CA . ASP A 1 87 ? 16.694 9.116 -24.895 1.00 88.44 87 ASP A CA 1
ATOM 666 C C . ASP A 1 87 ? 16.786 9.020 -23.367 1.00 88.44 87 ASP A C 1
ATOM 668 O O . ASP A 1 87 ? 16.312 8.041 -22.787 1.00 88.44 87 ASP A O 1
ATOM 672 N N . GLU A 1 88 ? 17.383 10.025 -22.718 1.00 91.69 88 GLU A N 1
ATOM 673 C CA . GLU A 1 88 ? 17.535 10.065 -21.275 1.00 91.69 88 GLU A CA 1
ATOM 674 C C . GLU A 1 88 ? 16.173 10.028 -20.569 1.00 91.69 88 GLU A C 1
ATOM 676 O O . GLU A 1 88 ? 15.221 10.742 -20.915 1.00 91.69 88 GLU A O 1
ATOM 681 N N . LYS A 1 89 ? 16.070 9.152 -19.569 1.00 90.12 89 LYS A N 1
ATOM 682 C CA . LYS A 1 89 ? 14.910 9.033 -18.690 1.00 90.12 89 LYS A CA 1
ATOM 683 C C . LYS A 1 89 ? 15.369 8.866 -17.256 1.00 90.12 89 LYS A C 1
ATOM 685 O O . LYS A 1 89 ? 16.241 8.053 -16.966 1.00 90.12 89 LYS A O 1
ATOM 690 N N . LYS A 1 90 ? 14.724 9.603 -16.362 1.00 92.62 90 LYS A N 1
ATOM 691 C CA . LYS A 1 90 ? 14.950 9.550 -14.923 1.00 92.62 90 LYS A CA 1
ATOM 692 C C . LYS A 1 90 ? 13.722 8.934 -14.265 1.00 92.62 90 LYS A C 1
ATOM 694 O O . LYS A 1 90 ? 12.625 9.449 -14.446 1.00 92.62 90 LYS A O 1
ATOM 699 N N . PHE A 1 91 ? 13.899 7.834 -13.544 1.00 93.00 91 PHE A N 1
ATOM 700 C CA . PHE A 1 91 ? 12.825 7.206 -12.770 1.00 93.00 91 PHE A CA 1
ATOM 701 C C . PHE A 1 91 ? 13.379 6.486 -11.533 1.00 93.00 91 PHE A C 1
ATOM 703 O O . PHE A 1 91 ? 14.584 6.219 -11.454 1.00 93.00 91 PHE A O 1
ATOM 710 N N . SER A 1 92 ? 12.514 6.179 -10.560 1.00 95.31 92 SER A N 1
ATOM 711 C CA . SER A 1 92 ? 12.926 5.441 -9.366 1.00 95.31 92 SER A CA 1
ATOM 712 C C . SER A 1 92 ? 13.212 3.977 -9.709 1.00 95.31 92 SER A C 1
ATOM 714 O O . SER A 1 92 ? 12.391 3.332 -10.372 1.00 95.31 92 SER A O 1
ATOM 716 N N . PRO A 1 93 ? 14.324 3.398 -9.225 1.00 95.06 93 PRO A N 1
ATOM 717 C CA . PRO A 1 93 ? 14.583 1.974 -9.389 1.00 95.06 93 PRO A CA 1
ATOM 718 C C . PRO A 1 93 ? 13.692 1.104 -8.481 1.00 95.06 93 PRO A C 1
ATOM 720 O O . PRO A 1 93 ? 13.758 -0.120 -8.566 1.00 95.06 93 PRO A O 1
ATOM 723 N N . PHE A 1 94 ? 12.878 1.709 -7.609 1.00 96.31 94 PHE A N 1
ATOM 724 C CA . PHE A 1 94 ? 11.964 1.020 -6.694 1.00 96.31 94 PHE A CA 1
ATOM 725 C C . PHE A 1 94 ? 10.520 0.957 -7.182 1.00 96.31 94 PHE A C 1
ATOM 727 O O . PHE A 1 94 ? 9.702 0.273 -6.572 1.00 96.31 94 PHE A O 1
ATOM 734 N N . SER A 1 95 ? 10.202 1.616 -8.297 1.00 95.00 95 SER A N 1
ATOM 735 C CA . SER A 1 95 ? 8.905 1.419 -8.929 1.00 95.00 95 SER A CA 1
ATOM 736 C C . SER A 1 95 ? 8.804 0.010 -9.518 1.00 95.00 95 SER A C 1
ATOM 738 O O . SER A 1 95 ? 9.693 -0.401 -10.267 1.00 95.00 95 SER A O 1
ATOM 740 N N . PRO A 1 96 ? 7.721 -0.734 -9.236 1.00 92.88 96 PRO A N 1
ATOM 741 C CA . PRO A 1 96 ? 7.580 -2.104 -9.723 1.00 92.88 96 PRO A CA 1
ATOM 742 C C . PRO A 1 96 ? 7.225 -2.162 -11.215 1.00 92.88 96 PRO A C 1
ATOM 744 O O . PRO A 1 96 ? 7.500 -3.148 -11.893 1.00 92.88 96 PRO A O 1
ATOM 747 N N . ARG A 1 97 ? 6.643 -1.081 -11.746 1.00 91.38 97 ARG A N 1
ATOM 748 C CA . ARG A 1 97 ? 6.320 -0.907 -13.165 1.00 91.38 97 ARG A CA 1
ATOM 749 C C . ARG A 1 97 ? 7.074 0.301 -13.703 1.00 91.38 97 ARG A C 1
ATOM 751 O O . ARG A 1 97 ? 6.712 1.445 -13.433 1.00 91.38 97 ARG A O 1
ATOM 758 N N . ILE A 1 98 ? 8.130 0.041 -14.466 1.00 87.75 98 ILE A N 1
ATOM 759 C CA . ILE A 1 98 ? 9.012 1.061 -15.057 1.00 87.75 98 ILE A CA 1
ATOM 760 C C . ILE A 1 98 ? 9.029 0.945 -16.573 1.00 87.75 98 ILE A C 1
ATOM 762 O O . ILE A 1 98 ? 8.488 0.010 -17.165 1.00 87.75 98 ILE A O 1
ATOM 766 N N . ARG A 1 99 ? 9.585 1.950 -17.244 1.00 83.44 99 ARG A N 1
ATOM 767 C CA . ARG A 1 99 ? 9.875 1.825 -18.672 1.00 83.44 99 ARG A CA 1
ATOM 768 C C . ARG A 1 99 ? 10.959 0.759 -18.858 1.00 83.44 99 ARG A C 1
ATOM 770 O O . ARG A 1 99 ? 11.874 0.667 -18.043 1.00 83.44 99 ARG A O 1
ATOM 777 N N . VAL A 1 100 ? 10.863 -0.024 -19.934 1.00 84.75 100 VAL A N 1
ATOM 778 C CA . VAL A 1 100 ? 11.889 -1.017 -20.285 1.00 84.75 100 VAL A CA 1
ATOM 779 C C . VAL A 1 100 ? 13.253 -0.328 -20.395 1.00 84.75 100 VAL A C 1
ATOM 781 O O . VAL A 1 100 ? 13.390 0.687 -21.081 1.00 84.75 100 VAL A O 1
ATOM 784 N N . ILE A 1 101 ? 14.254 -0.888 -19.718 1.00 88.06 101 ILE A N 1
ATOM 785 C CA . ILE A 1 101 ? 15.650 -0.460 -19.825 1.00 88.06 101 ILE A CA 1
ATOM 786 C C . ILE A 1 101 ? 16.237 -1.114 -21.080 1.00 88.06 101 ILE A C 1
ATOM 788 O O . ILE A 1 101 ? 16.390 -2.333 -21.130 1.00 88.06 101 ILE A O 1
ATOM 792 N N . ASP A 1 102 ? 16.557 -0.311 -22.096 1.00 86.62 102 ASP A N 1
ATOM 793 C CA . ASP A 1 102 ? 17.159 -0.796 -23.343 1.00 86.62 102 ASP A CA 1
ATOM 794 C C . ASP A 1 102 ? 18.651 -1.093 -23.142 1.00 86.62 102 ASP A C 1
ATOM 796 O O . ASP A 1 102 ? 19.516 -0.232 -23.306 1.00 86.62 102 ASP A O 1
ATOM 800 N N . THR A 1 103 ? 18.953 -2.330 -22.755 1.00 83.25 103 THR A N 1
ATOM 801 C CA . THR A 1 103 ? 20.326 -2.800 -22.535 1.00 83.25 103 THR A CA 1
ATOM 802 C C . THR A 1 103 ? 21.088 -3.073 -23.828 1.00 83.25 103 THR A C 1
ATOM 804 O O . THR A 1 103 ? 22.313 -3.140 -23.784 1.00 83.25 103 THR A O 1
ATOM 807 N N . LYS A 1 104 ? 20.406 -3.190 -24.977 1.00 86.81 104 LYS A N 1
ATOM 808 C CA . LYS A 1 104 ? 21.079 -3.319 -26.278 1.00 86.81 104 LYS A CA 1
ATOM 809 C C . LYS A 1 104 ? 21.727 -1.996 -26.661 1.00 86.81 104 LYS A C 1
ATOM 811 O O . LYS A 1 104 ? 22.882 -1.974 -27.070 1.00 86.81 104 LYS A O 1
ATOM 816 N N . LYS A 1 105 ? 20.993 -0.895 -26.486 1.00 90.50 105 LYS A N 1
ATOM 817 C CA . LYS A 1 105 ? 21.487 0.454 -26.775 1.00 90.50 105 LYS A CA 1
ATOM 818 C C . LYS A 1 105 ? 22.320 1.040 -25.634 1.00 90.50 105 LYS A C 1
ATOM 820 O O . LYS A 1 105 ? 23.290 1.749 -25.887 1.00 90.50 105 LYS A O 1
ATOM 825 N N . TYR A 1 106 ? 21.973 0.729 -24.384 1.00 91.56 106 TYR A N 1
ATOM 826 C CA . TYR A 1 106 ? 22.652 1.236 -23.187 1.00 91.56 106 TYR A CA 1
ATOM 827 C C . TYR A 1 106 ? 23.050 0.094 -22.236 1.00 91.56 106 TYR A C 1
ATOM 829 O O . TYR A 1 106 ? 22.405 -0.106 -21.199 1.00 91.56 106 TYR A O 1
ATOM 837 N N . PRO A 1 107 ? 24.150 -0.630 -22.523 1.00 88.38 107 PRO A N 1
ATOM 838 C CA . PRO A 1 107 ? 24.537 -1.841 -21.788 1.00 88.38 107 PRO A CA 1
ATOM 839 C C . PRO A 1 107 ? 24.732 -1.651 -20.278 1.00 88.38 107 PRO A C 1
ATOM 841 O O . PRO A 1 107 ? 24.524 -2.570 -19.489 1.00 88.38 107 PRO A O 1
ATOM 844 N N . THR A 1 108 ? 25.093 -0.442 -19.838 1.00 90.25 108 THR A N 1
ATOM 845 C CA . THR A 1 108 ? 25.317 -0.138 -18.415 1.00 90.25 108 THR A CA 1
ATOM 846 C C . THR A 1 108 ? 24.036 0.163 -17.637 1.00 90.25 108 THR A C 1
ATOM 848 O O . THR A 1 108 ? 24.080 0.199 -16.406 1.00 90.25 108 THR A O 1
ATOM 851 N N . GLY A 1 109 ? 22.896 0.361 -18.313 1.00 90.31 109 GLY A N 1
ATOM 852 C CA . GLY A 1 109 ? 21.638 0.768 -17.679 1.00 90.31 109 GLY A CA 1
ATOM 853 C C . GLY A 1 109 ? 21.185 -0.208 -16.596 1.00 90.31 109 GLY A C 1
ATOM 854 O O . GLY A 1 109 ? 20.788 0.207 -15.507 1.00 90.31 109 GLY A O 1
ATOM 855 N N . TRP A 1 110 ? 21.344 -1.507 -16.852 1.00 87.81 110 TRP A N 1
ATOM 856 C CA . TRP A 1 110 ? 20.967 -2.535 -15.891 1.00 87.81 110 TRP A CA 1
ATOM 857 C C . TRP A 1 110 ? 21.896 -2.599 -14.675 1.00 87.81 110 TRP A C 1
ATOM 859 O O . TRP A 1 110 ? 21.437 -2.646 -13.535 1.00 87.81 110 TRP A O 1
ATOM 869 N N . ARG A 1 111 ? 23.210 -2.484 -14.899 1.00 91.19 111 ARG A N 1
ATOM 870 C CA . ARG A 1 111 ? 24.199 -2.413 -13.814 1.00 91.19 111 ARG A CA 1
ATOM 871 C C . ARG A 1 111 ? 23.950 -1.204 -12.907 1.00 91.19 111 ARG A C 1
ATOM 873 O O . ARG A 1 111 ? 24.043 -1.331 -11.691 1.00 91.19 111 ARG A O 1
ATOM 880 N N . LYS A 1 112 ? 23.602 -0.046 -13.483 1.00 94.31 112 LYS A N 1
ATOM 881 C CA . LYS A 1 112 ? 23.230 1.162 -12.725 1.00 94.31 112 LYS A CA 1
ATOM 882 C C . LYS A 1 112 ? 21.964 0.943 -11.891 1.00 94.31 112 LYS A C 1
ATOM 884 O O . LYS A 1 112 ? 21.955 1.313 -10.721 1.00 94.31 112 LYS A O 1
ATOM 889 N N . HIS A 1 113 ? 20.931 0.322 -12.472 1.00 93.88 113 HIS A N 1
ATOM 890 C CA . HIS A 1 113 ? 19.688 -0.013 -11.767 1.00 93.88 113 HIS A CA 1
ATOM 891 C C . HIS A 1 113 ? 19.957 -0.901 -10.547 1.00 93.88 113 HIS A C 1
ATOM 893 O O . HIS A 1 113 ? 19.588 -0.546 -9.432 1.00 93.88 113 HIS A O 1
ATOM 899 N N . GLN A 1 114 ? 20.656 -2.017 -10.759 1.00 93.00 114 GLN A N 1
ATOM 900 C CA . GLN A 1 114 ? 20.956 -2.994 -9.715 1.00 93.00 114 GLN A CA 1
ATOM 901 C C . GLN A 1 114 ? 21.843 -2.414 -8.616 1.00 93.00 114 GLN A C 1
ATOM 903 O O . GLN A 1 114 ? 21.514 -2.533 -7.442 1.00 93.00 114 GLN A O 1
ATOM 908 N N . LYS A 1 115 ? 22.901 -1.674 -8.977 1.00 95.75 115 LYS A N 1
ATOM 909 C CA 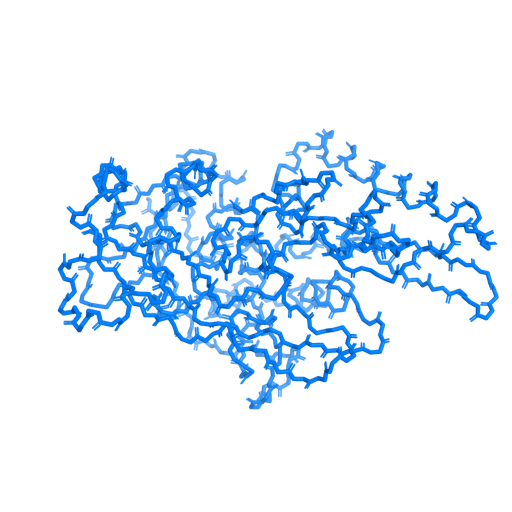. LYS A 1 115 ? 23.745 -0.984 -7.991 1.00 95.75 115 LYS A CA 1
ATOM 910 C C . LYS A 1 115 ? 22.935 -0.020 -7.120 1.00 95.75 115 LYS A C 1
ATOM 912 O O . LYS A 1 115 ? 23.137 0.028 -5.914 1.00 95.75 115 LYS A O 1
ATOM 917 N N . ALA A 1 116 ? 22.018 0.747 -7.713 1.00 95.94 116 ALA A N 1
ATOM 918 C CA . ALA A 1 116 ? 21.180 1.664 -6.948 1.00 95.94 116 ALA A CA 1
ATOM 919 C C . ALA A 1 116 ? 20.236 0.925 -5.987 1.00 95.94 116 ALA A C 1
ATOM 921 O O . ALA A 1 116 ? 20.102 1.363 -4.844 1.00 95.94 116 ALA A O 1
ATOM 922 N N . ARG A 1 117 ? 19.620 -0.184 -6.428 1.00 96.19 117 ARG A N 1
ATOM 923 C CA . ARG A 1 117 ? 18.762 -1.020 -5.574 1.00 96.19 117 ARG A CA 1
ATOM 924 C C . ARG A 1 117 ? 19.553 -1.648 -4.437 1.00 96.19 117 ARG A C 1
ATOM 926 O O . ARG A 1 117 ? 19.185 -1.416 -3.294 1.00 96.19 117 ARG A O 1
ATOM 933 N N . HIS A 1 118 ? 20.643 -2.356 -4.735 1.00 96.62 118 HIS A N 1
ATOM 934 C CA . HIS A 1 118 ? 21.474 -3.016 -3.725 1.00 96.62 118 HIS A CA 1
ATOM 935 C C . HIS A 1 118 ? 21.957 -2.030 -2.666 1.00 96.62 118 HIS A C 1
ATOM 937 O O . HIS A 1 118 ? 21.629 -2.213 -1.508 1.00 96.62 118 HIS A O 1
ATOM 943 N N . ASN A 1 119 ? 22.572 -0.907 -3.052 1.00 97.06 119 ASN A N 1
ATOM 944 C CA . ASN A 1 119 ? 23.059 0.075 -2.078 1.00 97.06 119 ASN A CA 1
ATOM 945 C C . ASN A 1 119 ? 21.974 0.547 -1.088 1.00 97.06 119 ASN A C 1
ATOM 947 O O . ASN A 1 119 ? 22.248 0.729 0.093 1.00 97.06 119 ASN A O 1
ATOM 951 N N . ASN A 1 120 ? 20.746 0.764 -1.568 1.00 97.62 120 ASN A N 1
ATOM 952 C CA . ASN A 1 120 ? 19.631 1.199 -0.725 1.00 97.62 120 ASN A CA 1
ATOM 953 C C . ASN A 1 120 ? 19.070 0.040 0.115 1.00 97.62 120 ASN A C 1
ATOM 955 O O . ASN A 1 120 ? 18.818 0.220 1.299 1.00 97.62 120 ASN A O 1
ATOM 959 N N . LEU A 1 121 ? 18.889 -1.147 -0.473 1.00 97.69 121 LEU A N 1
ATOM 960 C CA . LEU A 1 121 ? 18.406 -2.337 0.237 1.00 97.69 121 LEU A CA 1
ATOM 961 C C . LEU A 1 121 ? 19.391 -2.791 1.320 1.00 97.69 121 LEU A C 1
ATOM 963 O O . LEU A 1 121 ? 18.964 -3.136 2.420 1.00 97.69 121 LEU A O 1
ATOM 967 N N . ASP A 1 122 ? 20.688 -2.737 1.037 1.00 98.19 122 ASP A N 1
ATOM 968 C CA . ASP A 1 122 ? 21.762 -3.039 1.980 1.00 98.19 122 ASP A CA 1
ATOM 969 C C . ASP A 1 122 ? 21.754 -2.028 3.130 1.00 98.19 122 ASP A C 1
ATOM 971 O O . ASP A 1 122 ? 21.824 -2.424 4.290 1.00 98.19 122 ASP A O 1
ATOM 975 N N . GLY A 1 123 ? 21.569 -0.734 2.835 1.00 97.81 123 GLY A N 1
ATOM 976 C CA . GLY A 1 123 ? 21.413 0.307 3.854 1.00 97.81 123 GLY A CA 1
ATOM 977 C C . GLY A 1 123 ? 20.186 0.093 4.748 1.00 97.81 123 GLY A C 1
ATOM 978 O O . GLY A 1 123 ? 20.299 0.129 5.971 1.00 97.81 123 GLY A O 1
ATOM 979 N N . LEU A 1 124 ? 19.021 -0.201 4.159 1.00 97.88 124 LEU A N 1
ATOM 980 C CA . LEU A 1 124 ? 17.806 -0.531 4.917 1.00 97.88 124 LEU A CA 1
ATOM 981 C C . LEU A 1 124 ? 17.997 -1.791 5.774 1.00 97.88 124 LEU A C 1
ATOM 983 O O . LEU A 1 124 ? 17.536 -1.840 6.912 1.00 97.88 124 LEU A O 1
ATOM 987 N N . THR A 1 125 ? 18.702 -2.796 5.251 1.00 97.94 125 THR A N 1
ATOM 988 C CA . THR A 1 125 ? 19.013 -4.039 5.971 1.00 97.94 125 THR A CA 1
ATOM 989 C C . THR A 1 125 ? 19.949 -3.783 7.147 1.00 97.94 125 THR A C 1
ATOM 991 O O . THR 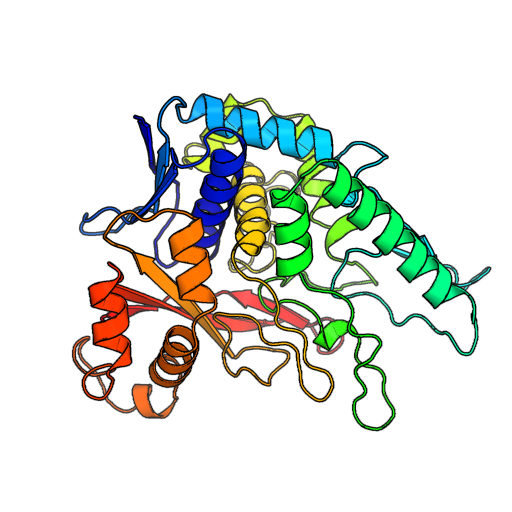A 1 125 ? 19.662 -4.240 8.252 1.00 97.94 125 THR A O 1
ATOM 994 N N . ALA A 1 126 ? 21.021 -3.014 6.937 1.00 97.81 126 ALA A N 1
ATOM 995 C CA . ALA A 1 126 ? 21.972 -2.636 7.980 1.00 97.81 126 ALA A CA 1
ATOM 996 C C . ALA A 1 126 ? 21.310 -1.817 9.100 1.00 97.81 126 ALA A C 1
ATOM 998 O O . ALA A 1 126 ? 21.632 -2.000 10.270 1.00 97.81 126 ALA A O 1
ATOM 999 N N . ASN A 1 127 ? 20.334 -0.975 8.754 1.00 96.50 127 ASN A N 1
ATOM 1000 C CA . ASN A 1 127 ? 19.563 -0.180 9.711 1.00 96.50 127 ASN A CA 1
ATOM 1001 C C . ASN A 1 127 ? 18.387 -0.944 10.345 1.00 96.50 127 ASN A C 1
ATOM 1003 O O . ASN A 1 127 ? 17.610 -0.352 11.093 1.00 96.50 127 ASN A O 1
ATOM 1007 N N . HIS A 1 128 ? 18.220 -2.236 10.036 1.00 96.25 128 HIS A N 1
ATOM 1008 C CA . HIS A 1 128 ? 17.083 -3.052 10.468 1.00 96.25 128 HIS A CA 1
ATOM 1009 C C . HIS A 1 128 ? 15.713 -2.419 10.151 1.00 96.25 128 HIS A C 1
ATOM 1011 O O . HIS A 1 128 ? 14.741 -2.600 10.888 1.00 96.25 128 HIS A O 1
ATOM 1017 N N . ASP A 1 129 ? 15.603 -1.705 9.027 1.00 97.00 129 ASP A N 1
ATOM 1018 C CA . ASP A 1 129 ? 14.362 -1.072 8.579 1.00 97.00 129 ASP A CA 1
ATOM 1019 C C . ASP A 1 129 ? 13.444 -2.089 7.883 1.00 97.00 129 ASP A C 1
ATOM 1021 O O . ASP A 1 129 ? 13.231 -2.110 6.665 1.00 97.00 129 ASP A O 1
ATOM 1025 N N . ILE A 1 130 ? 12.908 -2.996 8.699 1.00 96.25 130 ILE A N 1
ATOM 1026 C CA . ILE A 1 130 ? 12.078 -4.111 8.245 1.00 96.25 130 ILE A CA 1
ATOM 1027 C C . ILE A 1 130 ? 10.781 -3.624 7.586 1.00 96.25 130 ILE A C 1
ATOM 1029 O O . ILE A 1 130 ? 10.268 -4.296 6.687 1.00 96.25 130 ILE A O 1
ATOM 1033 N N . LEU A 1 131 ? 10.239 -2.476 8.005 1.00 97.38 131 LEU A N 1
ATOM 1034 C CA . LEU A 1 131 ? 9.005 -1.933 7.441 1.00 97.38 131 LEU A CA 1
ATOM 1035 C C . LEU A 1 131 ? 9.204 -1.536 5.976 1.00 97.38 131 LEU A C 1
ATOM 1037 O O . LEU A 1 131 ? 8.450 -1.999 5.117 1.00 97.38 131 LEU A O 1
ATOM 1041 N N . ASN A 1 132 ? 10.243 -0.751 5.678 1.00 98.00 132 ASN A N 1
ATOM 1042 C CA . ASN A 1 132 ? 10.535 -0.340 4.306 1.00 98.00 132 ASN A CA 1
ATOM 1043 C C . ASN A 1 132 ? 10.952 -1.521 3.423 1.00 98.00 132 ASN A C 1
ATOM 1045 O O . ASN A 1 132 ? 10.492 -1.620 2.286 1.00 98.00 132 ASN A O 1
ATOM 1049 N N . LEU A 1 133 ? 11.729 -2.475 3.950 1.00 97.69 133 LEU A N 1
ATOM 1050 C CA . LEU A 1 133 ? 12.063 -3.707 3.222 1.00 97.69 133 LEU A CA 1
ATOM 1051 C C . LEU A 1 133 ? 10.810 -4.508 2.837 1.00 97.69 133 LEU A C 1
ATOM 1053 O O . LEU A 1 133 ? 10.674 -4.955 1.695 1.00 97.69 133 LEU A O 1
ATOM 1057 N N . ARG A 1 134 ? 9.857 -4.660 3.765 1.00 97.25 134 ARG A N 1
ATOM 1058 C CA . ARG A 1 134 ? 8.571 -5.319 3.493 1.00 97.25 134 ARG A CA 1
ATOM 1059 C C . ARG A 1 134 ? 7.725 -4.528 2.507 1.00 97.25 134 ARG A C 1
ATOM 1061 O O . ARG A 1 134 ? 7.084 -5.135 1.656 1.00 97.25 134 ARG A O 1
ATOM 1068 N N . TRP A 1 135 ? 7.721 -3.200 2.595 1.00 97.94 135 TRP A N 1
ATOM 1069 C CA . TRP A 1 135 ? 6.980 -2.359 1.661 1.00 97.94 135 TRP A CA 1
ATOM 1070 C C . TRP A 1 135 ? 7.509 -2.512 0.234 1.00 97.94 135 TRP A C 1
ATOM 1072 O O . TRP A 1 135 ? 6.730 -2.809 -0.669 1.00 97.94 135 TRP A O 1
ATOM 1082 N N . ILE A 1 136 ? 8.827 -2.428 0.042 1.00 97.56 136 ILE A N 1
ATOM 1083 C CA . ILE A 1 136 ? 9.465 -2.655 -1.260 1.00 97.56 136 ILE A CA 1
ATOM 1084 C C . ILE A 1 136 ? 9.144 -4.066 -1.776 1.00 97.56 136 ILE A C 1
ATOM 1086 O O . ILE A 1 136 ? 8.726 -4.221 -2.920 1.00 97.56 136 ILE A O 1
ATOM 1090 N N . SER A 1 137 ? 9.254 -5.095 -0.928 1.00 95.94 137 SER A N 1
ATOM 1091 C CA . SER A 1 137 ? 8.886 -6.471 -1.297 1.00 95.94 137 SER A CA 1
ATOM 1092 C C . SER A 1 137 ? 7.403 -6.618 -1.669 1.00 95.94 137 SER A C 1
ATOM 1094 O O . SER A 1 137 ? 7.064 -7.378 -2.578 1.00 95.94 137 SER A O 1
ATOM 1096 N N . GLY A 1 138 ? 6.513 -5.890 -0.994 1.00 96.81 138 GLY A N 1
ATOM 1097 C CA . GLY A 1 138 ? 5.079 -5.909 -1.260 1.00 96.81 138 GLY A CA 1
ATOM 1098 C C . GLY A 1 138 ? 4.673 -5.161 -2.529 1.00 96.81 138 GLY A C 1
ATOM 1099 O O . GLY A 1 138 ? 3.686 -5.528 -3.164 1.00 96.81 138 GLY A O 1
ATOM 1100 N N . LEU A 1 139 ? 5.434 -4.139 -2.933 1.00 96.81 139 LEU A N 1
ATOM 1101 C CA . LEU A 1 139 ? 5.285 -3.492 -4.241 1.00 96.81 139 LEU A CA 1
ATOM 1102 C C . LEU A 1 139 ? 5.729 -4.428 -5.376 1.00 96.81 139 LEU A C 1
ATOM 1104 O O . LEU A 1 139 ? 5.164 -4.381 -6.473 1.00 96.81 139 LEU A O 1
ATOM 1108 N N . GLY A 1 140 ? 6.703 -5.295 -5.098 1.00 95.56 140 GLY A N 1
ATOM 1109 C CA . GLY A 1 140 ? 7.397 -6.105 -6.089 1.00 95.56 140 GLY A CA 1
ATOM 1110 C C . GLY A 1 140 ? 8.497 -5.307 -6.788 1.00 95.56 140 GLY A C 1
ATOM 1111 O O . GLY A 1 140 ? 8.963 -4.274 -6.308 1.00 95.56 140 GLY A O 1
ATOM 1112 N N . GLU A 1 141 ? 8.921 -5.778 -7.953 1.00 93.50 141 GLU A N 1
ATOM 1113 C CA . GLU A 1 141 ? 9.943 -5.105 -8.750 1.00 93.50 141 GLU A CA 1
ATOM 1114 C C . GLU A 1 141 ? 9.743 -5.375 -10.235 1.00 93.50 141 GLU A C 1
ATOM 1116 O O . GLU A 1 141 ? 9.006 -6.276 -10.622 1.00 93.50 141 GLU A O 1
ATOM 1121 N N . ALA A 1 142 ? 10.415 -4.604 -11.080 1.00 91.38 142 ALA A N 1
ATOM 1122 C CA . ALA A 1 142 ? 10.394 -4.846 -12.510 1.00 91.38 142 ALA A CA 1
ATOM 1123 C C . ALA A 1 142 ? 11.076 -6.189 -12.836 1.00 91.38 142 ALA A C 1
ATOM 1125 O O . ALA A 1 142 ? 12.284 -6.321 -12.665 1.00 91.38 142 ALA A O 1
ATOM 1126 N N . ALA A 1 143 ? 10.328 -7.172 -13.344 1.00 90.19 143 ALA A N 1
ATOM 1127 C CA . ALA A 1 143 ? 10.817 -8.512 -13.681 1.00 90.19 143 ALA A CA 1
ATOM 1128 C C . ALA A 1 143 ? 11.620 -8.526 -14.991 1.00 90.19 143 ALA A C 1
ATOM 1130 O O . ALA A 1 143 ? 11.165 -9.006 -16.026 1.00 90.19 143 ALA A O 1
ATOM 1131 N N . TYR A 1 144 ? 12.845 -8.012 -14.948 1.00 83.69 144 TYR A N 1
ATOM 1132 C CA . TYR A 1 144 ? 13.781 -7.983 -16.079 1.00 83.69 144 TYR A CA 1
ATOM 1133 C C . TYR A 1 144 ? 14.184 -9.374 -16.599 1.00 83.69 144 TYR A C 1
ATOM 1135 O O . TYR A 1 144 ? 14.710 -9.486 -17.705 1.00 83.69 144 TYR A O 1
ATOM 1143 N N . TRP A 1 145 ? 13.968 -10.421 -15.799 1.00 86.19 145 TRP A N 1
ATOM 1144 C CA . TRP A 1 145 ? 14.191 -11.818 -16.172 1.00 86.19 145 TRP A CA 1
ATOM 1145 C C . TRP A 1 145 ? 13.017 -12.426 -16.946 1.00 86.19 145 TRP A C 1
ATOM 1147 O O . TRP A 1 145 ? 13.170 -13.497 -17.531 1.00 86.19 145 TRP A O 1
ATOM 1157 N N . ARG A 1 146 ? 11.839 -11.784 -16.942 1.00 87.19 146 ARG A N 1
ATOM 1158 C CA . ARG A 1 146 ? 10.625 -12.350 -17.526 1.00 87.19 146 ARG A CA 1
ATOM 1159 C C . ARG A 1 146 ? 10.504 -11.958 -18.990 1.00 87.19 146 ARG A C 1
ATOM 1161 O O . ARG A 1 146 ? 10.375 -10.784 -19.338 1.00 87.19 146 ARG A O 1
ATOM 1168 N N . PHE A 1 147 ? 10.396 -12.979 -19.831 1.00 86.44 147 PHE A N 1
ATOM 1169 C CA . PHE A 1 147 ? 10.103 -12.836 -21.249 1.00 86.44 147 PHE A CA 1
ATOM 1170 C C . PHE A 1 147 ? 8.773 -13.503 -21.594 1.00 86.44 147 PHE A C 1
ATOM 1172 O O . PHE A 1 147 ? 8.418 -14.551 -21.057 1.00 86.44 147 PHE A O 1
ATOM 1179 N N . ASP A 1 148 ? 8.033 -12.872 -22.497 1.00 81.88 148 ASP A N 1
ATOM 1180 C CA . ASP A 1 148 ? 6.927 -13.476 -23.225 1.00 81.88 148 ASP A CA 1
ATOM 1181 C C . ASP A 1 148 ? 7.359 -13.663 -24.666 1.00 81.88 148 ASP A C 1
ATOM 1183 O O . ASP A 1 148 ? 7.481 -12.688 -25.416 1.00 81.88 148 ASP A O 1
ATOM 1187 N N . ARG A 1 149 ? 7.664 -14.901 -25.050 1.00 83.88 149 ARG A N 1
ATOM 1188 C CA . ARG A 1 149 ? 8.363 -15.180 -26.308 1.00 83.88 149 ARG A CA 1
ATOM 1189 C C . ARG A 1 149 ? 9.676 -14.379 -26.358 1.00 83.88 149 ARG A C 1
ATOM 1191 O O . ARG A 1 149 ? 10.614 -14.712 -25.645 1.00 83.88 149 ARG A 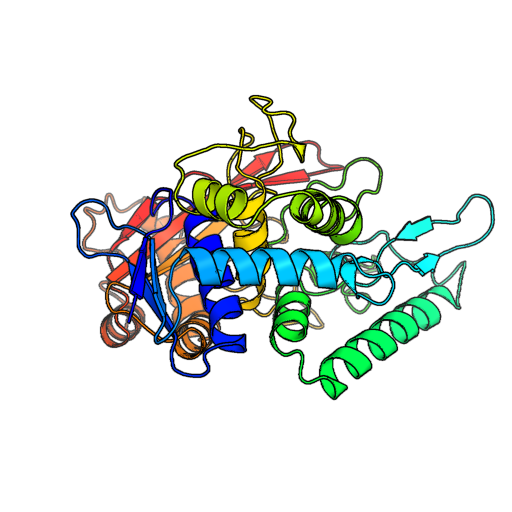O 1
ATOM 1198 N N . LYS A 1 150 ? 9.747 -13.328 -27.181 1.00 82.69 150 LYS A N 1
ATOM 1199 C CA . LYS A 1 150 ? 10.931 -12.466 -27.347 1.00 82.69 150 LYS A CA 1
ATOM 1200 C C . LYS A 1 150 ? 10.808 -11.121 -26.622 1.00 82.69 150 LYS A C 1
ATOM 1202 O O . LYS A 1 150 ? 11.794 -10.390 -26.549 1.00 82.69 150 LYS A O 1
ATOM 1207 N N . ASP A 1 151 ? 9.634 -10.805 -26.080 1.00 83.81 151 ASP A N 1
ATOM 1208 C CA . ASP A 1 151 ? 9.362 -9.509 -25.469 1.00 83.81 151 ASP A CA 1
ATOM 1209 C C . ASP A 1 151 ? 9.644 -9.551 -23.971 1.00 83.81 151 ASP A C 1
ATOM 1211 O O . ASP A 1 151 ? 9.056 -10.342 -23.233 1.00 83.81 151 ASP A O 1
ATOM 1215 N N . ASN A 1 152 ? 10.511 -8.658 -23.502 1.00 85.62 152 ASN A N 1
ATOM 1216 C CA . ASN A 1 152 ? 10.698 -8.436 -22.073 1.00 85.62 152 ASN A CA 1
ATOM 1217 C C . ASN A 1 152 ? 9.426 -7.823 -21.476 1.00 85.62 152 ASN A C 1
ATOM 1219 O O . ASN A 1 152 ? 8.862 -6.877 -22.034 1.00 85.62 152 ASN A O 1
ATOM 1223 N N . ARG A 1 153 ? 8.983 -8.339 -20.330 1.00 88.06 153 ARG A N 1
ATOM 1224 C CA . ARG A 1 153 ? 7.762 -7.882 -19.665 1.00 88.06 153 ARG A CA 1
ATOM 1225 C C . ARG A 1 153 ? 8.036 -7.550 -18.200 1.00 88.06 153 ARG A C 1
ATOM 1227 O O . ARG A 1 153 ? 7.638 -8.304 -17.311 1.00 88.06 153 ARG A O 1
ATOM 1234 N N . PRO A 1 154 ? 8.664 -6.390 -17.946 1.00 88.38 154 PRO A N 1
ATOM 1235 C CA . PRO A 1 154 ? 9.067 -5.975 -16.605 1.00 88.38 154 PRO A CA 1
ATOM 1236 C C . PRO A 1 154 ? 7.883 -5.833 -15.643 1.00 88.38 154 PRO A C 1
ATOM 1238 O O . PRO A 1 154 ? 8.003 -6.151 -14.466 1.00 88.38 154 PRO A O 1
ATOM 1241 N N . ASP A 1 155 ? 6.712 -5.437 -16.138 1.00 90.25 155 ASP A N 1
ATOM 1242 C CA . ASP A 1 155 ? 5.525 -5.234 -15.302 1.00 90.25 155 ASP A CA 1
ATOM 1243 C C . ASP A 1 155 ? 5.001 -6.541 -14.669 1.00 90.25 155 ASP A C 1
ATOM 1245 O O . ASP A 1 155 ? 4.177 -6.495 -13.761 1.00 90.25 155 ASP A O 1
ATOM 1249 N N . HIS A 1 156 ? 5.492 -7.709 -15.103 1.00 92.94 156 HIS A N 1
ATOM 1250 C CA . HIS A 1 156 ? 5.095 -9.007 -14.554 1.00 92.94 156 HIS A CA 1
ATOM 1251 C C . HIS A 1 156 ? 5.668 -9.293 -13.160 1.00 92.94 156 HIS A C 1
ATOM 1253 O O . HIS A 1 156 ? 5.253 -10.251 -12.510 1.00 92.94 156 HIS A O 1
ATOM 1259 N N . GLY A 1 157 ? 6.612 -8.478 -12.693 1.00 94.19 157 GLY A N 1
ATOM 1260 C CA . GLY A 1 157 ? 7.128 -8.571 -11.333 1.00 94.19 157 GLY A CA 1
ATOM 1261 C C . GLY A 1 157 ? 6.363 -7.719 -10.319 1.00 94.19 157 GLY A C 1
ATOM 1262 O O . GLY A 1 157 ? 6.632 -7.817 -9.123 1.00 94.19 157 GLY A O 1
ATOM 1263 N N . ALA A 1 158 ? 5.413 -6.903 -10.781 1.00 94.81 158 ALA A N 1
ATOM 1264 C CA . ALA A 1 158 ? 4.702 -5.949 -9.951 1.00 94.81 158 ALA A CA 1
ATOM 1265 C C . ALA A 1 158 ? 3.560 -6.578 -9.150 1.00 94.81 158 ALA A C 1
ATOM 1267 O O . ALA A 1 158 ? 2.857 -7.482 -9.608 1.00 94.81 158 ALA A O 1
ATOM 1268 N N . SER A 1 159 ? 3.322 -6.023 -7.966 1.00 95.94 159 SER A N 1
ATOM 1269 C CA . SER A 1 159 ? 2.115 -6.294 -7.198 1.00 95.94 159 SER A CA 1
ATOM 1270 C C . SER A 1 159 ? 0.878 -5.818 -7.945 1.00 95.94 159 SER A C 1
ATOM 1272 O O . SER A 1 159 ? 0.829 -4.684 -8.420 1.00 95.94 159 SER A O 1
ATOM 1274 N N . ARG A 1 160 ? -0.171 -6.644 -7.988 1.00 95.50 160 ARG A N 1
ATOM 1275 C CA . ARG A 1 160 ? -1.473 -6.201 -8.512 1.00 95.50 160 ARG A CA 1
ATOM 1276 C C . ARG A 1 160 ? -2.204 -5.232 -7.582 1.00 95.50 160 ARG A C 1
ATOM 1278 O O . ARG A 1 160 ? -3.171 -4.626 -8.027 1.00 95.50 160 ARG A O 1
ATOM 1285 N N . TRP A 1 161 ? -1.757 -5.065 -6.335 1.00 95.50 161 TRP A N 1
ATOM 1286 C CA . TRP A 1 161 ? -2.278 -4.027 -5.439 1.00 95.50 161 TRP A CA 1
ATOM 1287 C C . TRP A 1 161 ? -1.727 -2.633 -5.760 1.00 95.50 161 TRP A C 1
ATOM 1289 O O . TRP A 1 161 ? -2.337 -1.637 -5.388 1.00 95.50 161 TRP A O 1
ATOM 1299 N N . GLU A 1 162 ? -0.619 -2.542 -6.501 1.00 92.50 162 GLU A N 1
ATOM 1300 C CA . GLU A 1 162 ? -0.132 -1.276 -7.046 1.00 92.50 162 GLU A CA 1
ATOM 1301 C C . GLU A 1 162 ? -0.881 -0.980 -8.359 1.00 92.50 162 GLU A C 1
ATOM 1303 O O . GLU A 1 162 ? -0.648 -1.605 -9.397 1.00 92.50 162 GLU A O 1
ATOM 1308 N N . MET A 1 163 ? -1.841 -0.053 -8.304 1.00 88.62 163 MET A N 1
ATOM 1309 C CA . MET A 1 163 ? -2.802 0.187 -9.387 1.00 88.62 163 MET A CA 1
ATOM 1310 C C . MET A 1 163 ? -2.700 1.581 -10.023 1.00 88.62 163 MET A C 1
ATOM 1312 O O . MET A 1 163 ? -3.589 1.977 -10.779 1.00 88.62 163 MET A O 1
ATOM 1316 N N . LYS A 1 164 ? -1.605 2.326 -9.811 1.00 88.69 164 LYS A N 1
ATOM 1317 C CA . LYS A 1 164 ? -1.432 3.647 -10.436 1.00 88.69 164 LYS A CA 1
ATOM 1318 C C . LYS A 1 164 ? -1.494 3.544 -11.968 1.00 88.69 164 LYS A C 1
ATOM 1320 O O . LYS A 1 164 ? -0.851 2.691 -12.586 1.00 88.69 164 LYS A O 1
ATOM 1325 N N . THR A 1 165 ? -2.229 4.451 -12.600 1.00 84.94 165 THR A N 1
ATOM 1326 C CA . THR A 1 165 ? -2.208 4.637 -14.058 1.00 84.94 165 THR A CA 1
ATOM 1327 C C . THR A 1 165 ? -0.855 5.145 -14.537 1.00 84.94 165 THR A C 1
ATOM 1329 O O . THR A 1 165 ? -0.299 6.074 -13.952 1.00 84.94 165 THR A O 1
ATOM 1332 N N . ARG A 1 166 ? -0.352 4.608 -15.651 1.00 81.19 166 ARG A N 1
ATOM 1333 C CA . ARG A 1 166 ? 0.963 4.964 -16.212 1.00 81.19 166 ARG A CA 1
ATOM 1334 C C . ARG A 1 166 ? 0.858 5.928 -17.394 1.00 81.19 166 ARG A C 1
ATOM 1336 O O . ARG A 1 166 ? 1.398 5.682 -18.470 1.00 81.19 166 ARG A O 1
ATOM 1343 N N . ASN A 1 167 ? 0.146 7.032 -17.203 1.00 78.38 167 ASN A N 1
ATOM 1344 C CA . ASN A 1 167 ? 0.030 8.053 -18.240 1.00 78.38 167 ASN A CA 1
ATOM 1345 C C . ASN A 1 167 ? 1.380 8.756 -18.437 1.00 78.38 167 ASN A C 1
ATOM 1347 O O . ASN A 1 167 ? 2.078 9.035 -17.471 1.00 78.38 167 ASN A O 1
ATOM 1351 N N . LYS A 1 168 ? 1.759 9.044 -19.688 1.00 77.62 168 LYS A N 1
ATOM 1352 C CA . LYS A 1 168 ? 2.926 9.888 -20.034 1.00 77.62 168 LYS A CA 1
ATOM 1353 C C . LYS A 1 168 ? 4.274 9.439 -19.436 1.00 77.62 168 LYS A C 1
ATOM 1355 O O . LYS A 1 168 ? 5.175 10.252 -19.259 1.00 77.62 168 LYS A O 1
ATOM 1360 N N . GLY A 1 169 ? 4.439 8.142 -19.172 1.00 76.38 169 GLY A N 1
ATOM 1361 C CA . GLY A 1 169 ? 5.676 7.598 -18.604 1.00 76.38 169 GLY A CA 1
ATOM 1362 C C . GLY A 1 169 ? 5.809 7.766 -17.089 1.00 76.38 169 GLY A C 1
ATOM 1363 O O . GLY A 1 169 ? 6.887 7.500 -16.564 1.00 76.38 169 GLY A O 1
ATOM 1364 N N . GLU A 1 170 ? 4.733 8.157 -16.400 1.00 87.69 170 GLU A N 1
ATOM 1365 C CA . GLU A 1 170 ? 4.682 8.177 -14.940 1.00 87.69 170 GLU A CA 1
ATOM 1366 C C . GLU A 1 170 ? 4.906 6.781 -14.342 1.00 87.69 170 GLU A C 1
ATOM 1368 O O . GLU A 1 170 ? 4.483 5.750 -14.884 1.00 87.69 170 GLU A O 1
ATOM 1373 N N . GLU A 1 171 ? 5.537 6.766 -13.173 1.00 91.62 171 GLU A N 1
ATOM 1374 C CA . GLU A 1 171 ? 5.716 5.582 -12.341 1.00 91.62 171 GLU A CA 1
ATOM 1375 C C . GLU A 1 171 ? 5.204 5.824 -10.914 1.00 91.62 171 GLU A C 1
ATOM 1377 O O . GLU A 1 171 ? 4.796 6.929 -10.556 1.00 91.62 171 GLU A O 1
ATOM 1382 N N . PHE A 1 172 ? 5.109 4.760 -10.122 1.00 94.62 172 PHE A N 1
ATOM 1383 C CA . PHE A 1 172 ? 4.428 4.795 -8.831 1.00 94.62 172 PHE A CA 1
ATOM 1384 C C . PHE A 1 172 ? 5.180 5.600 -7.764 1.00 94.62 172 PHE A C 1
ATOM 1386 O O . PHE A 1 172 ? 4.576 6.426 -7.078 1.00 94.62 172 PHE A O 1
ATOM 1393 N N . VAL A 1 173 ? 6.485 5.380 -7.616 1.00 96.19 173 VAL A N 1
ATOM 1394 C CA . VAL A 1 173 ? 7.252 5.931 -6.495 1.00 96.19 173 VAL A CA 1
ATOM 1395 C C . VAL A 1 173 ? 7.378 7.450 -6.590 1.00 96.19 173 VAL A C 1
ATOM 1397 O O . VAL A 1 173 ? 6.951 8.136 -5.666 1.00 96.19 173 VAL A O 1
ATOM 1400 N N . GLN A 1 174 ? 7.894 8.012 -7.685 1.00 93.69 174 GLN A N 1
ATOM 1401 C CA . GLN A 1 174 ? 8.080 9.466 -7.802 1.00 93.69 174 GLN A CA 1
ATOM 1402 C C . GLN A 1 174 ? 6.753 10.206 -7.958 1.00 93.69 174 GLN A C 1
ATOM 1404 O O . GLN A 1 174 ? 6.553 11.254 -7.349 1.00 93.69 174 GLN A O 1
ATOM 1409 N N . HIS A 1 175 ? 5.846 9.680 -8.783 1.00 92.69 175 HIS A N 1
ATOM 1410 C CA . HIS A 1 175 ? 4.626 10.402 -9.155 1.00 92.69 175 HIS A CA 1
ATOM 1411 C C . HIS A 1 175 ? 3.441 10.048 -8.267 1.00 92.69 175 HIS A C 1
ATOM 1413 O O . HIS A 1 175 ? 2.302 10.420 -8.581 1.00 92.69 175 HIS A O 1
ATOM 1419 N N . ARG A 1 176 ? 3.660 9.267 -7.202 1.00 94.56 176 ARG A N 1
ATOM 1420 C CA . ARG A 1 176 ? 2.614 9.078 -6.213 1.00 94.56 176 ARG A CA 1
ATOM 1421 C C . ARG A 1 176 ? 3.066 8.961 -4.780 1.00 94.56 176 ARG A C 1
ATOM 1423 O O . ARG A 1 176 ? 2.655 9.804 -3.986 1.00 94.56 176 ARG A O 1
ATOM 1430 N N . LEU A 1 177 ? 3.899 7.980 -4.461 1.00 97.25 177 LEU A N 1
ATOM 1431 C CA . LEU A 1 177 ? 4.349 7.793 -3.084 1.00 97.25 177 LEU A CA 1
ATOM 1432 C C . LEU A 1 177 ? 5.122 9.021 -2.583 1.00 97.25 177 LEU A C 1
ATOM 1434 O O . LEU A 1 177 ? 4.765 9.601 -1.565 1.00 97.25 177 LEU A O 1
ATOM 1438 N N . ARG A 1 178 ? 6.108 9.485 -3.355 1.00 97.56 178 ARG A N 1
ATOM 1439 C CA . ARG A 1 178 ? 6.915 10.671 -3.048 1.00 97.56 178 ARG A CA 1
ATOM 1440 C C . ARG A 1 178 ? 6.060 11.920 -2.853 1.00 97.56 178 ARG A C 1
ATOM 1442 O O . ARG A 1 178 ? 6.260 12.638 -1.881 1.00 97.56 178 ARG A O 1
ATOM 1449 N N . SER A 1 179 ? 5.099 12.175 -3.744 1.00 96.38 179 SER A N 1
ATOM 1450 C CA . SER A 1 179 ? 4.204 13.334 -3.619 1.00 96.38 179 SER A CA 1
ATOM 1451 C C . SER A 1 179 ? 3.379 13.291 -2.332 1.00 96.38 179 SER A C 1
ATOM 1453 O O . SER A 1 179 ? 3.167 14.334 -1.726 1.00 96.38 179 SER A O 1
ATOM 1455 N N . MET A 1 180 ? 2.941 12.103 -1.900 1.00 97.69 180 MET A N 1
ATOM 1456 C CA . MET A 1 180 ? 2.243 11.926 -0.622 1.00 97.69 180 MET A CA 1
ATOM 1457 C C . MET A 1 180 ? 3.165 12.158 0.572 1.00 97.69 180 MET A C 1
ATOM 1459 O O . MET A 1 180 ? 2.772 12.874 1.485 1.00 97.69 180 MET A O 1
ATOM 1463 N N . CYS A 1 181 ? 4.387 11.618 0.553 1.00 98.31 181 CYS A N 1
ATOM 1464 C CA . CYS A 1 181 ? 5.358 11.861 1.621 1.00 98.31 181 CYS A CA 1
ATOM 1465 C C . CYS A 1 181 ? 5.611 13.364 1.795 1.00 98.31 181 CYS A C 1
ATOM 1467 O O . CYS A 1 181 ? 5.446 13.883 2.896 1.00 98.31 181 CYS A O 1
ATOM 1469 N N . VAL A 1 182 ? 5.922 14.061 0.695 1.00 98.00 182 VAL A N 1
ATOM 1470 C CA . VAL A 1 182 ? 6.205 15.504 0.700 1.00 98.00 182 VAL A CA 1
ATOM 1471 C C . VAL A 1 182 ? 5.005 16.301 1.206 1.00 98.00 182 VAL A C 1
ATOM 1473 O O . VAL A 1 182 ? 5.172 17.146 2.081 1.00 98.00 182 VAL A O 1
ATOM 1476 N N . GLU A 1 183 ? 3.798 16.011 0.720 1.00 98.00 183 GLU A N 1
ATOM 1477 C CA . GLU A 1 183 ? 2.571 16.666 1.186 1.00 98.00 183 GLU A CA 1
ATOM 1478 C C . GLU A 1 183 ? 2.382 16.518 2.701 1.00 98.00 183 GLU A C 1
ATOM 1480 O O . GLU A 1 183 ? 2.184 17.509 3.406 1.00 98.00 183 GLU A O 1
ATOM 1485 N N . LEU A 1 184 ? 2.508 15.293 3.219 1.00 98.38 184 LEU A N 1
ATOM 1486 C CA . LEU A 1 184 ? 2.296 14.998 4.634 1.00 98.38 184 LEU A CA 1
ATOM 1487 C C . LEU A 1 184 ? 3.347 15.639 5.543 1.00 98.38 184 LEU A C 1
ATOM 1489 O O . LEU A 1 184 ? 3.040 15.911 6.701 1.00 98.38 184 LEU A O 1
ATOM 1493 N N . THR A 1 185 ? 4.551 15.952 5.048 1.00 98.12 185 THR A N 1
ATOM 1494 C CA . THR A 1 185 ? 5.543 16.687 5.858 1.00 98.12 185 THR A CA 1
ATOM 1495 C C . THR A 1 185 ? 5.027 18.051 6.325 1.00 98.12 185 THR A C 1
ATOM 1497 O O . THR A 1 185 ? 5.394 18.491 7.413 1.00 98.12 185 THR A O 1
ATOM 1500 N N . SER A 1 186 ? 4.136 18.680 5.549 1.00 97.50 186 SER A N 1
ATOM 1501 C CA . SER A 1 186 ? 3.535 19.982 5.861 1.00 97.50 186 SER A CA 1
ATOM 1502 C C . SER A 1 186 ? 2.319 19.912 6.794 1.00 97.50 186 SER A C 1
ATOM 1504 O O . SER A 1 186 ? 1.813 20.947 7.224 1.00 97.50 186 SER A O 1
ATOM 1506 N N . TRP A 1 187 ? 1.812 18.712 7.092 1.00 98.31 187 TRP A N 1
ATOM 1507 C CA . TRP A 1 187 ? 0.636 18.523 7.941 1.00 98.31 187 TRP A CA 1
ATOM 1508 C C . TRP A 1 187 ? 1.033 18.381 9.412 1.00 98.31 187 TRP A C 1
ATOM 1510 O O . TRP A 1 187 ? 2.162 18.016 9.731 1.00 98.31 187 TRP A O 1
ATOM 1520 N N . SER A 1 188 ? 0.089 18.650 10.316 1.00 98.31 188 SER A N 1
ATOM 1521 C CA . SER A 1 188 ? 0.237 18.324 11.735 1.00 98.31 188 SER A CA 1
ATOM 1522 C C . SER A 1 188 ? -0.259 16.903 12.029 1.00 98.31 188 SER A C 1
ATOM 1524 O O . SER A 1 188 ? -1.023 16.322 11.246 1.00 98.31 188 SER A O 1
ATOM 1526 N N . ALA A 1 189 ? 0.134 16.351 13.179 1.00 97.81 189 ALA A N 1
ATOM 1527 C CA . ALA A 1 189 ? -0.345 15.045 13.628 1.00 97.81 189 ALA A CA 1
ATOM 1528 C C . ALA A 1 189 ? -1.871 15.033 13.834 1.00 97.81 189 ALA A C 1
ATOM 1530 O O . ALA A 1 189 ? -2.521 14.041 13.519 1.00 97.81 189 ALA A O 1
ATOM 1531 N N . GLU A 1 190 ? -2.467 16.142 14.281 1.00 98.44 190 GLU A N 1
ATOM 1532 C CA . GLU A 1 190 ? -3.920 16.294 14.430 1.00 98.44 190 GLU A CA 1
ATOM 1533 C C . GLU A 1 190 ? -4.631 16.235 13.080 1.00 98.44 190 GLU A C 1
ATOM 1535 O O . GLU A 1 190 ? -5.647 15.555 12.948 1.00 98.44 190 GLU A O 1
ATOM 1540 N N . LYS A 1 191 ? -4.085 16.899 12.053 1.00 98.50 191 LYS A N 1
ATOM 1541 C CA . LYS A 1 191 ? -4.657 16.856 10.702 1.00 98.50 191 LYS A CA 1
ATOM 1542 C C . LYS A 1 191 ? -4.598 15.445 10.118 1.00 98.50 191 LYS A C 1
ATOM 1544 O O . LYS A 1 191 ? -5.576 14.982 9.536 1.00 98.50 191 LYS A O 1
ATOM 1549 N N . ILE A 1 192 ? -3.474 14.752 10.306 1.00 98.62 192 ILE A N 1
ATOM 1550 C CA . ILE A 1 192 ? -3.323 13.345 9.915 1.00 98.62 192 ILE A CA 1
ATOM 1551 C C . ILE A 1 192 ? -4.343 12.478 10.654 1.00 98.62 192 ILE A C 1
ATOM 1553 O O . ILE A 1 192 ? -5.058 11.707 10.018 1.00 98.62 192 ILE A O 1
ATOM 1557 N N . LEU A 1 193 ? -4.441 12.620 11.978 1.00 98.50 193 LEU A N 1
ATOM 1558 C CA . LEU A 1 193 ? -5.380 11.861 12.799 1.00 98.50 193 LEU A CA 1
ATOM 1559 C C . LEU A 1 193 ? -6.823 12.065 12.329 1.00 98.50 193 LEU A C 1
ATOM 1561 O O . LEU A 1 193 ? -7.531 11.088 12.102 1.00 98.50 193 LEU A O 1
ATOM 1565 N N . SER A 1 194 ? -7.228 13.316 12.119 1.00 98.44 194 SER A N 1
ATOM 1566 C CA . SER A 1 194 ? -8.564 13.672 11.641 1.00 98.44 194 SER A CA 1
ATOM 1567 C C . SER A 1 194 ? -8.904 12.977 10.313 1.00 98.44 194 SER A C 1
ATOM 1569 O O . SER A 1 194 ? -10.004 12.444 10.160 1.00 98.44 194 SER A O 1
ATOM 1571 N N . GLY A 1 195 ? -7.944 12.894 9.383 1.00 98.00 195 GLY A N 1
ATOM 1572 C CA . GLY A 1 195 ? -8.098 12.150 8.127 1.00 98.00 195 GLY A CA 1
ATOM 1573 C C . GLY A 1 195 ? -8.212 10.631 8.318 1.00 98.00 195 GLY A C 1
ATOM 1574 O O . GLY A 1 195 ? -9.037 9.982 7.674 1.00 98.00 195 GLY A O 1
ATOM 1575 N N . LEU A 1 196 ? -7.439 10.045 9.242 1.00 98.06 196 LEU A N 1
ATOM 1576 C CA . LEU A 1 196 ? -7.498 8.608 9.562 1.00 98.06 196 LEU A CA 1
ATOM 1577 C C . LEU A 1 196 ? -8.825 8.194 10.219 1.00 98.06 196 LEU A C 1
ATOM 1579 O O . LEU A 1 196 ? -9.314 7.085 9.978 1.00 98.06 196 LEU A O 1
ATOM 1583 N N . LEU A 1 197 ? -9.400 9.073 11.044 1.00 97.75 197 LEU A N 1
ATOM 1584 C CA . LEU A 1 197 ? -10.690 8.870 11.712 1.00 97.75 197 LEU A CA 1
ATOM 1585 C C . LEU A 1 197 ? -11.889 9.258 10.828 1.00 97.75 197 LEU A C 1
ATOM 1587 O O . LEU A 1 197 ? -13.020 8.879 11.127 1.00 97.75 197 LEU A O 1
ATOM 1591 N N . GLY A 1 198 ? -11.645 9.959 9.715 1.00 96.50 198 GLY A N 1
ATOM 1592 C CA . GLY A 1 198 ? -12.670 10.424 8.773 1.00 96.50 198 GLY A CA 1
ATOM 1593 C C . GLY A 1 198 ? -13.470 11.624 9.265 1.00 96.50 198 GLY A C 1
ATOM 1594 O O . GLY A 1 198 ? -14.566 11.873 8.772 1.00 96.50 198 GLY A O 1
ATOM 1595 N N . GLU A 1 199 ? -12.928 12.362 10.228 1.00 97.69 199 GLU A N 1
ATOM 1596 C CA . GLU A 1 199 ? -13.481 13.632 10.701 1.00 97.69 199 GLU A CA 1
ATOM 1597 C C . GLU A 1 199 ? -13.261 14.750 9.673 1.00 97.69 199 GLU A C 1
ATOM 1599 O O . GLU A 1 199 ? -14.038 15.701 9.599 1.00 97.69 199 GLU A O 1
ATOM 1604 N N . SER A 1 200 ? -12.215 14.628 8.851 1.00 96.75 200 SER A N 1
ATOM 1605 C CA . SER A 1 200 ? -11.965 15.503 7.710 1.00 96.75 200 SER A CA 1
ATOM 1606 C C . SER A 1 200 ? -11.549 14.712 6.471 1.00 96.75 200 SER A C 1
ATOM 1608 O O . SER A 1 200 ? -11.128 13.558 6.546 1.00 96.75 200 SER A O 1
ATOM 1610 N N . LEU A 1 201 ? -11.704 15.346 5.307 1.00 96.94 201 LEU A N 1
ATOM 1611 C CA . LEU A 1 201 ? -11.333 14.797 4.007 1.00 96.94 201 LEU A CA 1
ATOM 1612 C C . LEU A 1 201 ? -10.406 15.785 3.298 1.00 96.94 201 LEU A C 1
ATOM 1614 O O . LEU A 1 201 ? -10.866 16.752 2.693 1.00 96.94 201 LEU A O 1
ATOM 1618 N N . ASN A 1 202 ? -9.097 15.548 3.378 1.00 97.19 202 ASN A N 1
ATOM 1619 C CA . ASN A 1 202 ? -8.080 16.412 2.787 1.00 97.19 202 ASN A CA 1
ATOM 1620 C C . ASN A 1 202 ? -7.455 15.737 1.561 1.00 97.19 202 ASN A C 1
ATOM 1622 O O . ASN A 1 202 ? -6.417 15.080 1.654 1.00 97.19 202 ASN A O 1
ATOM 1626 N N . ASP A 1 203 ? -8.061 15.923 0.388 1.00 97.56 203 ASP A N 1
ATOM 1627 C CA . ASP A 1 203 ? -7.513 15.437 -0.880 1.00 97.56 203 ASP A CA 1
ATOM 1628 C C . ASP A 1 203 ? -6.738 16.540 -1.618 1.00 97.56 203 ASP A C 1
ATOM 1630 O O . ASP A 1 203 ? -7.098 16.977 -2.717 1.00 97.56 203 ASP A O 1
ATOM 1634 N N . SER A 1 204 ? -5.662 17.030 -1.004 1.00 97.25 204 SER A N 1
ATOM 1635 C CA . SER A 1 204 ? -4.849 18.114 -1.573 1.00 97.25 204 SER A CA 1
ATOM 1636 C C . SER A 1 204 ? -4.188 17.721 -2.897 1.00 97.25 204 SER A C 1
ATOM 1638 O O . SER A 1 204 ? -4.188 18.506 -3.848 1.00 97.25 204 SER A O 1
ATOM 1640 N N . LEU A 1 205 ? -3.710 16.478 -3.018 1.00 96.06 205 LEU A N 1
ATOM 1641 C CA . LEU A 1 205 ? -3.080 15.975 -4.245 1.00 96.06 205 LEU A CA 1
ATOM 1642 C C . LEU A 1 205 ? -4.071 15.795 -5.402 1.00 96.06 205 LEU A C 1
ATOM 1644 O O . LEU A 1 205 ? -3.696 15.936 -6.567 1.00 96.06 205 LEU A O 1
ATOM 1648 N N . GLY A 1 206 ? -5.326 15.471 -5.096 1.00 95.81 206 GLY A N 1
ATOM 1649 C CA . GLY A 1 206 ? -6.425 15.390 -6.054 1.00 95.81 206 GLY A CA 1
ATOM 1650 C C . GLY A 1 206 ? -7.172 16.705 -6.240 1.00 95.81 206 GLY A C 1
ATOM 1651 O O . GLY A 1 206 ? -8.055 16.788 -7.094 1.00 95.81 206 GLY A O 1
ATOM 1652 N N . LYS A 1 207 ? -6.817 17.740 -5.466 1.00 97.12 207 LYS A N 1
ATOM 1653 C CA . LYS A 1 207 ? -7.496 19.041 -5.406 1.00 97.12 207 LYS A CA 1
ATOM 1654 C C . LYS A 1 207 ? -8.996 18.904 -5.121 1.00 97.12 207 LYS A C 1
ATOM 1656 O O . LYS A 1 207 ? -9.794 19.645 -5.690 1.00 97.12 207 LYS A O 1
ATOM 1661 N N . ASN A 1 208 ? -9.369 17.920 -4.299 1.00 96.06 208 ASN A N 1
ATOM 1662 C CA . ASN A 1 208 ? -10.753 17.567 -3.962 1.00 96.06 208 ASN A CA 1
ATOM 1663 C C . ASN A 1 208 ? -11.670 17.358 -5.185 1.00 96.06 208 ASN A C 1
ATOM 1665 O O . ASN A 1 208 ? -12.881 17.561 -5.108 1.00 96.06 208 ASN A O 1
ATOM 1669 N N . LYS A 1 209 ? -11.108 16.978 -6.338 1.00 97.44 209 LYS A N 1
ATOM 1670 C CA . LYS A 1 209 ? -11.895 16.748 -7.550 1.00 97.44 209 LYS A CA 1
ATOM 1671 C C . LYS A 1 209 ? -12.737 15.48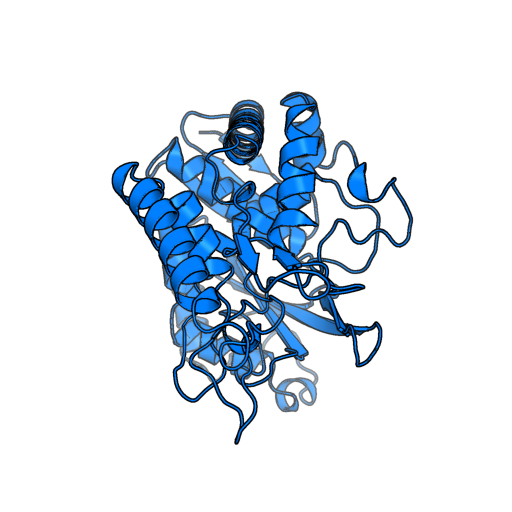6 -7.421 1.00 97.44 209 LYS A C 1
ATOM 1673 O O . LYS A 1 209 ? -12.258 14.465 -6.932 1.00 97.44 209 LYS A O 1
ATOM 1678 N N . SER A 1 210 ? -13.958 15.534 -7.952 1.00 96.25 210 SER A N 1
ATOM 1679 C CA . SER A 1 210 ? -14.883 14.391 -7.985 1.00 96.25 210 SER A CA 1
ATOM 1680 C C . SER A 1 210 ? -14.300 13.160 -8.684 1.00 96.25 210 SER A C 1
ATOM 1682 O O . SER A 1 210 ? -14.675 12.045 -8.354 1.00 96.25 210 SER A O 1
ATOM 1684 N N . ASP A 1 211 ? -13.354 13.347 -9.603 1.00 94.62 211 ASP A N 1
ATOM 1685 C CA . ASP A 1 211 ? -12.655 12.290 -10.331 1.00 94.62 211 ASP A CA 1
ATOM 1686 C C . ASP A 1 211 ? -11.208 12.080 -9.841 1.00 94.62 211 ASP A C 1
ATOM 1688 O O . ASP A 1 211 ? -10.339 11.605 -10.581 1.00 94.62 211 ASP A O 1
ATOM 1692 N N . SER A 1 212 ? -10.907 12.461 -8.599 1.00 95.81 212 SER A N 1
ATOM 1693 C CA . SER A 1 212 ? -9.566 12.328 -8.034 1.00 95.81 212 SER A CA 1
ATOM 1694 C C . SER A 1 212 ? -9.060 10.883 -8.056 1.00 95.81 212 SER A C 1
ATOM 1696 O O . SER A 1 212 ? -9.759 9.939 -7.697 1.00 95.81 212 SER A O 1
ATOM 1698 N N . ARG A 1 213 ? -7.789 10.713 -8.443 1.00 94.38 213 ARG A N 1
ATOM 1699 C CA . ARG A 1 213 ? -7.061 9.432 -8.373 1.00 94.38 213 ARG A CA 1
ATOM 1700 C C . ARG A 1 213 ? -6.123 9.372 -7.168 1.00 94.38 213 ARG A C 1
ATOM 1702 O O . ARG A 1 213 ? -5.076 8.716 -7.218 1.00 94.38 213 ARG A O 1
ATOM 1709 N N . THR A 1 214 ? -6.432 10.099 -6.095 1.00 95.88 214 THR A N 1
ATOM 1710 C CA . THR A 1 214 ? -5.653 10.032 -4.849 1.00 95.88 214 THR A CA 1
ATOM 1711 C C . THR A 1 214 ? -5.693 8.654 -4.227 1.00 95.88 214 THR A C 1
ATOM 1713 O O . THR A 1 214 ? -4.639 8.211 -3.805 1.00 95.88 214 THR A O 1
ATOM 1716 N N . SER A 1 215 ? -6.797 7.911 -4.335 1.00 94.38 215 SER A N 1
ATOM 1717 C CA . SER A 1 215 ? -6.925 6.520 -3.868 1.00 94.38 215 SER A CA 1
ATOM 1718 C C . SER A 1 215 ? -5.959 5.514 -4.512 1.00 94.38 215 SER A C 1
ATOM 1720 O O . SER A 1 215 ? -5.826 4.393 -4.025 1.00 94.38 215 SER A O 1
ATOM 1722 N N . THR A 1 216 ? -5.289 5.864 -5.617 1.00 93.44 216 THR A N 1
ATOM 1723 C CA . THR A 1 216 ? -4.335 4.993 -6.337 1.00 93.44 216 THR A CA 1
ATOM 1724 C C . THR A 1 216 ? -4.890 3.634 -6.772 1.00 93.44 216 THR A C 1
ATOM 1726 O O . THR A 1 216 ? -4.139 2.675 -6.919 1.00 93.44 216 THR A O 1
ATOM 1729 N N . GLY A 1 217 ? -6.202 3.559 -6.999 1.00 93.31 217 GLY A N 1
ATOM 1730 C CA . GLY A 1 217 ? -6.892 2.341 -7.418 1.00 93.31 217 GLY A CA 1
ATOM 1731 C C . GLY A 1 217 ? -7.476 1.516 -6.272 1.00 93.31 217 GLY A C 1
ATOM 1732 O O . GLY A 1 217 ? -8.271 0.628 -6.554 1.00 93.31 217 GLY A O 1
ATOM 1733 N N . PHE A 1 218 ? -7.207 1.844 -4.998 1.00 95.56 218 PHE A N 1
ATOM 1734 C CA . PHE A 1 218 ? -7.884 1.214 -3.847 1.00 95.56 218 PHE A CA 1
ATOM 1735 C C . PHE A 1 218 ? -9.383 1.530 -3.753 1.00 95.56 218 PHE A C 1
ATOM 1737 O O . PHE A 1 218 ? -10.110 0.869 -3.011 1.00 95.56 218 PHE A O 1
ATOM 1744 N N . ALA A 1 219 ? -9.834 2.540 -4.491 1.00 93.75 219 ALA A N 1
ATOM 1745 C CA . ALA A 1 219 ? -11.233 2.877 -4.684 1.00 93.75 219 ALA A CA 1
ATOM 1746 C C . ALA A 1 219 ? -11.426 3.455 -6.091 1.00 93.75 219 ALA A C 1
ATOM 1748 O O . ALA A 1 219 ? -10.461 3.898 -6.726 1.00 93.75 219 ALA A O 1
ATOM 1749 N N . THR A 1 220 ? -12.673 3.500 -6.557 1.00 93.88 220 THR A N 1
ATOM 1750 C CA . THR A 1 220 ? -13.054 4.271 -7.747 1.00 93.88 220 THR A CA 1
ATOM 1751 C C . THR A 1 220 ? -12.624 5.736 -7.618 1.00 93.88 220 THR A C 1
ATOM 1753 O O . THR A 1 220 ? -12.551 6.226 -6.490 1.00 93.88 220 THR A O 1
ATOM 1756 N N . PRO A 1 221 ? -12.341 6.446 -8.729 1.00 95.25 221 PRO A N 1
ATOM 1757 C CA . PRO A 1 221 ? -11.957 7.852 -8.684 1.00 95.25 221 PRO A CA 1
ATOM 1758 C C . PRO A 1 221 ? -12.969 8.684 -7.898 1.00 95.25 221 PRO A C 1
ATOM 1760 O O . PRO A 1 221 ? -14.150 8.692 -8.237 1.00 95.25 221 PRO A O 1
ATOM 1763 N N . GLN A 1 222 ? -12.488 9.313 -6.830 1.00 95.88 222 GLN A N 1
ATOM 1764 C CA . GLN A 1 222 ? -13.244 10.153 -5.907 1.00 95.88 222 GLN A CA 1
ATOM 1765 C C . GLN A 1 222 ? -12.280 10.876 -4.954 1.00 95.88 222 GLN A C 1
ATOM 1767 O O . GLN A 1 222 ? -11.164 10.381 -4.727 1.00 95.88 222 GLN A O 1
ATOM 1772 N N . PRO A 1 223 ? -12.692 12.006 -4.349 1.00 97.44 223 PRO A N 1
ATOM 1773 C CA . PRO A 1 223 ? -11.925 12.648 -3.293 1.00 97.44 223 PRO A CA 1
ATOM 1774 C C . PRO A 1 223 ? -11.570 11.652 -2.186 1.00 97.44 223 PRO A C 1
ATOM 1776 O O . PRO A 1 223 ? -12.434 10.934 -1.688 1.00 97.44 223 PRO A O 1
ATOM 1779 N N . THR A 1 224 ? -10.290 11.570 -1.833 1.00 97.00 224 THR A N 1
ATOM 1780 C CA . THR A 1 224 ? -9.791 10.631 -0.816 1.00 97.00 224 THR A CA 1
ATOM 1781 C C . THR A 1 224 ? -8.709 11.297 0.027 1.00 97.00 224 THR A C 1
ATOM 1783 O O . THR A 1 224 ? -7.804 11.913 -0.531 1.00 97.00 224 THR A O 1
ATOM 1786 N N . ASP A 1 225 ? -8.777 11.151 1.352 1.00 98.06 225 ASP A N 1
ATOM 1787 C CA . ASP A 1 225 ? -7.812 11.764 2.268 1.00 98.06 225 ASP A CA 1
ATOM 1788 C C . ASP A 1 225 ? -6.390 11.223 2.039 1.00 98.06 225 ASP A C 1
ATOM 1790 O O . ASP A 1 225 ? -6.170 10.009 1.978 1.00 98.06 225 ASP A O 1
ATOM 1794 N N . VAL A 1 226 ? -5.414 12.126 1.902 1.00 98.44 226 VAL A N 1
ATOM 1795 C CA . VAL A 1 226 ? -4.023 11.762 1.593 1.00 98.44 226 VAL A CA 1
ATOM 1796 C C . VAL A 1 226 ? -3.387 10.917 2.703 1.00 98.44 226 VAL A C 1
ATOM 1798 O O . VAL A 1 226 ? -2.656 9.976 2.384 1.00 98.44 226 VAL A O 1
ATOM 1801 N N . ALA A 1 227 ? -3.669 11.191 3.982 1.00 98.31 227 ALA A N 1
ATOM 1802 C CA . ALA A 1 227 ? -3.104 10.423 5.091 1.00 98.31 227 ALA A CA 1
ATOM 1803 C C . ALA A 1 227 ? -3.662 8.996 5.124 1.00 98.31 227 ALA A C 1
ATOM 1805 O O . ALA A 1 227 ? -2.903 8.037 5.297 1.00 98.31 227 ALA A O 1
ATOM 1806 N N . LEU A 1 228 ? -4.966 8.840 4.870 1.00 98.19 228 LEU A N 1
ATOM 1807 C CA . LEU A 1 228 ? -5.598 7.524 4.779 1.00 98.19 228 LEU A CA 1
ATOM 1808 C C . LEU A 1 228 ? -5.027 6.701 3.617 1.00 98.19 228 LEU A C 1
ATOM 1810 O O . LEU A 1 228 ? -4.748 5.512 3.780 1.00 98.19 228 LEU A O 1
ATOM 1814 N N . VAL A 1 229 ? -4.795 7.321 2.453 1.00 97.88 229 VAL A N 1
ATOM 1815 C CA . VAL A 1 229 ? -4.161 6.616 1.329 1.00 97.88 229 VAL A CA 1
ATOM 1816 C C . VAL A 1 229 ? -2.706 6.281 1.614 1.00 97.88 229 VAL A C 1
ATOM 1818 O O . VAL A 1 229 ? -2.268 5.187 1.270 1.00 97.88 229 VAL A O 1
ATOM 1821 N N . PHE A 1 230 ? -1.948 7.168 2.250 1.00 98.56 230 PHE A N 1
ATOM 1822 C CA . PHE A 1 230 ? -0.564 6.873 2.606 1.00 98.56 230 PHE A CA 1
ATOM 1823 C C . PHE A 1 230 ? -0.472 5.673 3.560 1.00 98.56 230 PHE A C 1
ATOM 1825 O O . PHE A 1 230 ? 0.309 4.750 3.315 1.00 98.56 230 PHE A O 1
ATOM 1832 N N . ALA A 1 231 ? -1.348 5.616 4.570 1.00 98.50 231 ALA A N 1
ATOM 1833 C CA . ALA A 1 231 ? -1.509 4.436 5.414 1.00 98.50 231 ALA A CA 1
ATOM 1834 C C . ALA A 1 231 ? -1.887 3.191 4.591 1.00 98.50 231 ALA A C 1
ATOM 1836 O O . ALA A 1 231 ? -1.324 2.118 4.795 1.00 98.50 231 ALA A O 1
ATOM 1837 N N . ALA A 1 232 ? -2.789 3.316 3.616 1.00 98.38 232 ALA A N 1
ATOM 1838 C CA . ALA A 1 232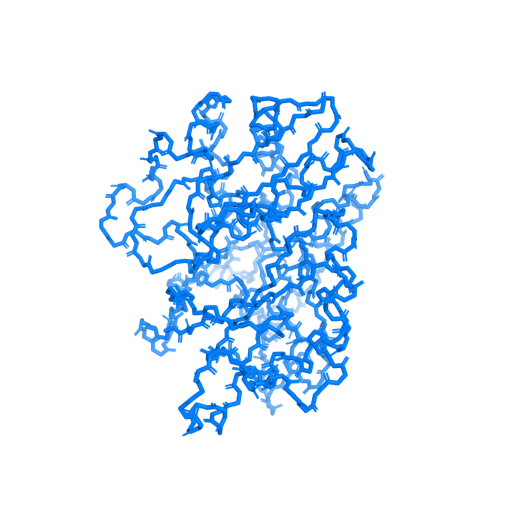 ? -3.164 2.195 2.760 1.00 98.38 232 ALA A CA 1
ATOM 1839 C C . ALA A 1 232 ? -2.019 1.694 1.867 1.00 98.38 232 ALA A C 1
ATOM 1841 O O . ALA A 1 232 ? -1.793 0.488 1.761 1.00 98.38 232 ALA A O 1
ATOM 1842 N N . LEU A 1 233 ? -1.239 2.593 1.271 1.00 98.06 233 LEU A N 1
ATOM 1843 C CA . LEU A 1 233 ? -0.067 2.214 0.486 1.00 98.06 233 LEU A CA 1
ATOM 1844 C C . LEU A 1 233 ? 0.961 1.482 1.348 1.00 98.06 233 LEU A C 1
ATOM 1846 O O . LEU A 1 233 ? 1.516 0.483 0.892 1.00 98.06 233 LEU A O 1
ATOM 1850 N N . LEU A 1 234 ? 1.159 1.909 2.598 1.00 98.12 234 LEU A N 1
ATOM 1851 C CA . LEU A 1 234 ? 1.989 1.184 3.559 1.00 98.12 234 LEU A CA 1
ATOM 1852 C C . LEU A 1 234 ? 1.436 -0.218 3.854 1.00 98.12 234 LEU A C 1
ATOM 1854 O O . LEU A 1 234 ? 2.206 -1.160 4.049 1.00 98.12 234 LEU A O 1
ATOM 1858 N N . GLY A 1 235 ? 0.114 -0.394 3.821 1.00 98.12 235 GLY A N 1
ATOM 1859 C CA . GLY A 1 235 ? -0.556 -1.690 3.943 1.00 98.12 235 GLY A CA 1
ATOM 1860 C C . GLY A 1 235 ? -0.120 -2.721 2.904 1.00 98.12 235 GLY A C 1
ATOM 1861 O O . GLY A 1 235 ? -0.163 -3.913 3.186 1.00 98.12 235 GLY A O 1
ATOM 1862 N N . ILE A 1 236 ? 0.405 -2.307 1.745 1.00 97.56 236 ILE A N 1
ATOM 1863 C CA . ILE A 1 236 ? 0.985 -3.228 0.753 1.00 97.56 236 ILE A CA 1
ATOM 1864 C C . ILE A 1 236 ? 2.143 -4.049 1.351 1.00 97.56 236 ILE A C 1
ATOM 1866 O O . ILE A 1 236 ? 2.358 -5.190 0.943 1.00 97.56 236 ILE A O 1
ATOM 1870 N N . SER A 1 237 ? 2.824 -3.540 2.384 1.00 96.94 237 SER A N 1
ATOM 1871 C CA . SER A 1 237 ? 3.892 -4.251 3.105 1.00 96.94 237 SER A CA 1
ATOM 1872 C C . SER A 1 237 ? 3.480 -5.604 3.705 1.00 96.94 237 SER A C 1
ATOM 1874 O O . SER A 1 237 ? 4.349 -6.423 4.011 1.00 96.94 237 SER A O 1
ATOM 1876 N N . VAL A 1 238 ? 2.179 -5.882 3.871 1.00 96.38 238 VAL A N 1
ATOM 1877 C CA . VAL A 1 238 ? 1.714 -7.189 4.370 1.00 96.38 238 VAL A CA 1
ATOM 1878 C C . VAL A 1 238 ? 1.540 -8.242 3.265 1.00 96.38 238 VAL A C 1
ATOM 1880 O O . VAL A 1 238 ? 1.357 -9.419 3.581 1.00 96.38 238 VAL A O 1
ATOM 1883 N N . PHE A 1 239 ? 1.653 -7.848 1.991 1.00 94.88 239 PHE A N 1
ATOM 1884 C CA . PHE A 1 239 ? 1.431 -8.682 0.804 1.00 94.88 239 PHE A CA 1
ATOM 1885 C C . PHE A 1 239 ? 2.719 -8.866 -0.014 1.00 94.88 239 PHE A C 1
ATOM 1887 O O . PHE A 1 239 ? 2.849 -8.255 -1.074 1.00 94.88 239 PHE A O 1
ATOM 1894 N N . PRO A 1 240 ? 3.678 -9.705 0.415 1.00 86.94 240 PRO A N 1
ATOM 1895 C CA . PRO A 1 240 ? 4.895 -9.904 -0.364 1.00 86.94 240 PRO A CA 1
ATOM 1896 C C . PRO A 1 240 ? 4.565 -10.516 -1.728 1.00 86.94 240 PRO A C 1
ATOM 1898 O O . PRO A 1 240 ? 3.828 -11.504 -1.818 1.00 86.94 240 PRO A O 1
ATOM 1901 N N . VAL A 1 241 ? 5.136 -9.941 -2.784 1.00 94.50 241 VAL A N 1
ATOM 1902 C CA . VAL A 1 241 ? 5.041 -10.498 -4.134 1.00 94.50 241 VAL A CA 1
ATOM 1903 C C . VAL A 1 241 ? 5.932 -11.734 -4.226 1.00 94.50 241 VAL A C 1
ATOM 1905 O O . VAL A 1 241 ? 7.101 -11.702 -3.847 1.00 94.50 241 VAL A O 1
ATOM 1908 N N . ILE A 1 242 ? 5.387 -12.842 -4.732 1.00 92.81 242 ILE A N 1
ATOM 1909 C CA . ILE A 1 242 ? 6.156 -14.072 -4.953 1.00 92.81 242 ILE A CA 1
ATOM 1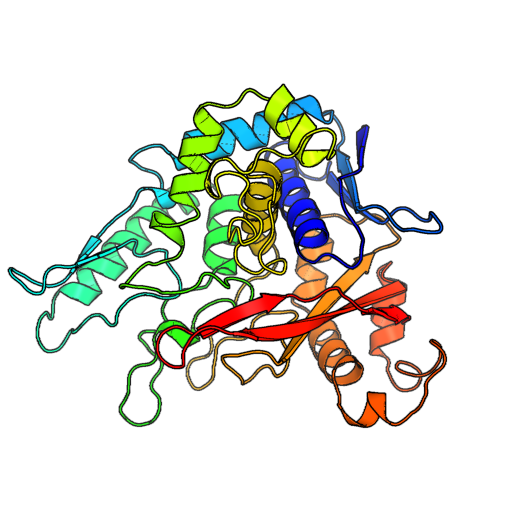910 C C . ILE A 1 242 ? 6.628 -14.067 -6.403 1.00 92.81 242 ILE A C 1
ATOM 1912 O O . ILE A 1 242 ? 5.836 -14.296 -7.321 1.00 92.81 242 ILE A O 1
ATOM 1916 N N . HIS A 1 243 ? 7.911 -13.787 -6.606 1.00 93.50 243 HIS A N 1
ATOM 1917 C CA . HIS A 1 243 ? 8.503 -13.736 -7.936 1.00 93.50 243 HIS A CA 1
ATOM 1918 C C . HIS A 1 243 ? 8.561 -15.116 -8.587 1.00 93.50 243 HIS A C 1
ATOM 1920 O O . HIS A 1 243 ? 8.991 -16.093 -7.978 1.00 93.50 243 HIS A O 1
ATOM 1926 N N . GLN A 1 244 ? 8.130 -15.172 -9.845 1.00 90.69 244 GLN A N 1
ATOM 1927 C CA . GLN A 1 244 ? 8.183 -16.363 -10.684 1.00 90.69 244 GLN A CA 1
ATOM 1928 C C . GLN A 1 244 ? 9.143 -16.116 -11.848 1.00 90.69 244 GLN A C 1
ATOM 1930 O O . GLN A 1 244 ? 9.223 -15.006 -12.378 1.00 90.69 244 GLN A O 1
ATOM 1935 N N . VAL A 1 245 ? 9.883 -17.150 -12.249 1.00 86.44 245 VAL A N 1
ATOM 1936 C CA . VAL A 1 245 ? 10.848 -17.045 -13.358 1.00 86.44 245 VAL A CA 1
ATOM 1937 C C . VAL A 1 245 ? 10.139 -17.160 -14.709 1.00 86.44 245 VAL A C 1
ATOM 1939 O O . VAL A 1 245 ? 10.372 -16.353 -15.606 1.00 86.44 245 VAL A O 1
ATOM 1942 N N . HIS A 1 246 ? 9.243 -18.142 -14.842 1.00 86.12 246 HIS A N 1
ATOM 1943 C CA . HIS A 1 246 ? 8.563 -18.466 -16.104 1.00 86.12 246 HIS A CA 1
ATOM 1944 C C . HIS A 1 246 ? 7.104 -18.004 -16.160 1.00 86.12 246 HIS A C 1
ATOM 1946 O O . HIS A 1 246 ? 6.483 -18.046 -17.219 1.00 86.12 246 HIS A O 1
ATOM 1952 N N . GLN A 1 247 ? 6.553 -17.569 -15.029 1.00 90.38 247 GLN A N 1
ATOM 1953 C CA . GLN A 1 247 ? 5.163 -17.146 -14.902 1.00 90.38 247 GLN A CA 1
ATOM 1954 C C . GLN A 1 247 ? 5.096 -15.700 -14.415 1.00 90.38 247 GLN A C 1
ATOM 1956 O O . GLN A 1 247 ? 6.102 -15.088 -14.057 1.00 90.38 247 GLN A O 1
ATOM 1961 N N . LEU A 1 248 ? 3.894 -15.138 -14.434 1.00 92.56 248 LEU A N 1
ATOM 1962 C CA . LEU A 1 248 ? 3.618 -13.875 -13.770 1.00 92.56 248 LEU A CA 1
ATOM 1963 C C . LEU A 1 248 ? 3.875 -14.034 -12.259 1.00 92.56 248 LEU A C 1
ATOM 1965 O O . LEU A 1 248 ? 3.526 -15.069 -11.691 1.00 92.56 248 LEU A O 1
ATOM 1969 N N . SER A 1 249 ? 4.489 -13.039 -11.605 1.00 94.62 249 SER A N 1
ATOM 1970 C CA . SER A 1 249 ? 4.628 -13.060 -10.142 1.00 94.62 249 SER A CA 1
ATOM 1971 C C . SER A 1 249 ? 3.269 -13.256 -9.486 1.00 94.62 249 SER A C 1
ATOM 1973 O O . SER A 1 249 ? 2.266 -12.821 -10.035 1.00 94.62 249 SER A O 1
ATOM 1975 N N . VAL A 1 250 ? 3.202 -13.847 -8.296 1.00 93.88 250 VAL A N 1
ATOM 1976 C CA . VAL A 1 250 ? 1.940 -14.032 -7.562 1.00 93.88 250 VAL A CA 1
ATOM 1977 C C . VAL A 1 250 ? 1.742 -12.887 -6.569 1.00 93.88 250 VAL A C 1
ATOM 1979 O O . VAL A 1 250 ? 2.648 -12.534 -5.816 1.00 93.88 250 VAL A O 1
ATOM 1982 N N . THR A 1 251 ? 0.541 -12.309 -6.560 1.00 95.62 251 THR A N 1
ATOM 1983 C CA . THR A 1 251 ? 0.106 -11.293 -5.597 1.00 95.62 251 THR A CA 1
ATOM 1984 C C . THR A 1 251 ? -0.991 -11.909 -4.744 1.00 95.62 251 THR A C 1
ATOM 1986 O O . THR A 1 251 ? -2.039 -12.260 -5.295 1.00 95.62 251 THR A O 1
ATOM 1989 N N . PRO A 1 252 ? -0.795 -12.049 -3.425 1.00 95.19 252 PRO A N 1
ATOM 1990 C CA . PRO A 1 252 ? -1.830 -12.621 -2.584 1.00 95.19 252 PRO A CA 1
ATOM 1991 C C . PRO A 1 252 ? -3.103 -11.773 -2.626 1.00 95.19 252 PRO A C 1
ATOM 1993 O O . PRO A 1 252 ? -3.051 -10.542 -2.581 1.00 95.19 252 PRO A O 1
ATOM 1996 N N . GLY A 1 253 ? -4.249 -12.442 -2.729 1.00 94.81 253 GLY A N 1
ATOM 1997 C CA . GLY A 1 253 ? -5.549 -11.790 -2.882 1.00 94.81 253 GLY A CA 1
ATOM 1998 C C . GLY A 1 253 ? -6.002 -11.627 -4.331 1.00 94.81 253 GLY A C 1
ATOM 1999 O O . GLY A 1 253 ? -7.181 -11.377 -4.525 1.00 94.81 253 GLY A O 1
ATOM 2000 N N . ALA A 1 254 ? -5.132 -11.775 -5.336 1.00 95.75 254 ALA A N 1
ATOM 2001 C CA . ALA A 1 254 ? -5.484 -11.527 -6.736 1.00 95.75 254 ALA A CA 1
ATOM 2002 C C . ALA A 1 254 ? -6.039 -12.757 -7.463 1.00 95.75 254 ALA A C 1
ATOM 2004 O O . ALA A 1 254 ? -5.496 -13.854 -7.333 1.00 95.75 254 ALA A O 1
ATOM 2005 N N . TRP A 1 255 ? -7.072 -12.551 -8.287 1.00 95.12 255 TRP A N 1
ATOM 2006 C CA . TRP A 1 255 ? -7.639 -13.579 -9.156 1.00 95.12 255 TRP A CA 1
ATOM 2007 C C . TRP A 1 255 ? -8.047 -13.034 -10.544 1.00 95.12 255 TRP A C 1
ATOM 2009 O O . TRP A 1 255 ? -8.640 -11.953 -10.629 1.00 95.12 255 TRP A O 1
ATOM 2019 N N . PRO A 1 256 ? -7.791 -13.772 -11.639 1.00 93.62 256 PRO A N 1
ATOM 2020 C CA . PRO A 1 256 ? -6.996 -14.999 -11.673 1.00 93.62 256 PRO A CA 1
ATOM 2021 C C . PRO A 1 256 ? -5.506 -14.699 -11.429 1.00 93.62 256 PRO A C 1
ATOM 2023 O O . PRO A 1 256 ? -5.032 -13.579 -11.643 1.00 93.62 256 PRO A O 1
ATOM 2026 N N . SER A 1 257 ? -4.777 -15.686 -10.907 1.00 89.94 257 SER A N 1
ATOM 2027 C CA . SER A 1 257 ? -3.392 -15.527 -10.436 1.00 89.94 257 SER A CA 1
ATOM 2028 C C . SER A 1 257 ? -2.364 -15.406 -11.567 1.00 89.94 257 SER A C 1
ATOM 2030 O O . SER A 1 257 ? -1.229 -14.998 -11.320 1.00 89.94 257 SER A O 1
ATOM 2032 N N . ASP A 1 258 ? -2.760 -15.700 -12.801 1.00 89.19 258 ASP A N 1
ATOM 2033 C CA . ASP A 1 258 ? -1.948 -15.701 -14.019 1.00 89.19 258 ASP A CA 1
ATOM 2034 C C . ASP A 1 258 ? -2.238 -14.510 -14.953 1.00 89.19 258 ASP A C 1
ATOM 2036 O O . ASP A 1 258 ? -1.537 -14.317 -15.947 1.00 89.19 258 ASP A O 1
ATOM 2040 N N . SER A 1 259 ? -3.194 -13.641 -14.602 1.00 91.44 259 SER A N 1
ATOM 2041 C CA . SER A 1 259 ? -3.488 -12.416 -15.353 1.00 91.44 259 SER A CA 1
ATOM 2042 C C . SER A 1 259 ? -2.778 -11.188 -14.779 1.00 91.44 259 SER A C 1
ATOM 2044 O O . SER A 1 259 ? -2.714 -10.966 -13.563 1.00 91.44 259 SER A O 1
ATOM 2046 N N . LEU A 1 260 ? -2.268 -10.338 -15.679 1.00 89.56 260 LEU A N 1
ATOM 2047 C CA . LEU A 1 260 ? -1.721 -9.021 -15.336 1.00 89.56 260 LEU A CA 1
ATOM 2048 C C . LEU A 1 260 ? -2.823 -8.065 -14.851 1.00 89.56 260 LEU A C 1
ATOM 2050 O O . LEU A 1 260 ? -2.581 -7.197 -14.011 1.00 89.56 260 LEU A O 1
ATOM 2054 N N . HIS A 1 261 ? -4.034 -8.222 -15.385 1.00 92.38 261 HIS A N 1
ATOM 2055 C CA . HIS A 1 261 ? -5.223 -7.481 -14.981 1.00 92.38 261 HIS A CA 1
ATOM 2056 C C . HIS A 1 261 ? -6.135 -8.447 -14.222 1.00 92.38 261 HIS A C 1
ATOM 2058 O O . HIS A 1 261 ? -6.861 -9.214 -14.862 1.00 92.38 261 HIS A O 1
ATOM 2064 N N . PRO A 1 262 ? -6.067 -8.475 -12.878 1.00 93.50 262 PRO A N 1
ATOM 2065 C CA . PRO A 1 262 ? -6.955 -9.330 -12.109 1.00 93.50 262 PRO A CA 1
ATOM 2066 C C . PRO A 1 262 ? -8.397 -8.881 -12.338 1.00 93.50 262 PRO A C 1
ATOM 2068 O O . PRO A 1 262 ? -8.664 -7.691 -12.504 1.00 93.50 262 PRO A O 1
ATOM 2071 N N . GLN A 1 263 ? -9.316 -9.837 -12.344 1.00 95.31 263 GLN A N 1
ATOM 2072 C CA . GLN A 1 263 ? -10.750 -9.578 -12.438 1.00 95.31 263 GLN A CA 1
ATOM 2073 C C . GLN A 1 263 ? -11.351 -9.331 -11.056 1.00 95.31 263 GLN A C 1
ATOM 2075 O O . GLN A 1 263 ? -12.270 -8.525 -10.900 1.00 95.31 263 GLN A O 1
ATOM 2080 N N . LYS A 1 264 ? -10.833 -10.034 -10.045 1.00 96.12 264 LYS A N 1
ATOM 2081 C CA . LYS A 1 264 ? -11.294 -9.959 -8.663 1.00 96.12 264 LYS A CA 1
ATOM 2082 C C . LYS A 1 264 ? -10.096 -9.913 -7.719 1.00 96.12 264 LYS A C 1
ATOM 2084 O O . LYS A 1 264 ? -9.045 -10.486 -7.999 1.00 96.12 264 LYS A O 1
ATOM 2089 N N . MET A 1 265 ? -10.266 -9.234 -6.593 1.00 96.31 265 MET A N 1
ATOM 2090 C CA . MET A 1 265 ? -9.333 -9.276 -5.472 1.00 96.31 265 MET A CA 1
ATOM 2091 C C . MET A 1 265 ? -10.088 -9.655 -4.200 1.00 96.31 265 MET A C 1
ATOM 2093 O O . MET A 1 265 ? -11.281 -9.382 -4.091 1.00 96.31 265 MET A O 1
ATOM 2097 N N . VAL A 1 266 ? -9.421 -10.272 -3.233 1.00 96.12 266 VAL A N 1
ATOM 2098 C CA . VAL A 1 266 ? -10.045 -10.747 -1.993 1.00 96.12 266 VAL A CA 1
ATOM 2099 C C . VAL A 1 266 ? -9.211 -10.313 -0.795 1.00 96.12 266 VAL A C 1
ATOM 2101 O O . VAL A 1 266 ? -7.980 -10.345 -0.867 1.00 96.12 266 VAL A O 1
ATOM 2104 N N . LEU A 1 267 ? -9.879 -9.911 0.290 1.00 96.75 267 LEU A N 1
ATOM 2105 C CA . LEU A 1 267 ? -9.266 -9.569 1.578 1.00 96.75 267 LEU A CA 1
ATOM 2106 C C . LEU A 1 267 ? -10.032 -10.221 2.741 1.00 96.75 267 LEU A C 1
ATOM 2108 O O . LEU A 1 267 ? -11.260 -10.293 2.685 1.00 96.75 267 LEU A O 1
ATOM 2112 N N . PRO A 1 268 ? -9.353 -10.688 3.803 1.00 95.00 268 PRO A N 1
ATOM 2113 C CA . PRO A 1 268 ? -10.010 -11.328 4.939 1.00 95.00 268 PRO A CA 1
ATOM 2114 C C . PRO A 1 268 ? -10.610 -10.321 5.933 1.00 95.00 268 PRO A C 1
ATOM 2116 O O . PRO A 1 268 ? -10.047 -9.248 6.168 1.00 95.00 268 PRO A O 1
ATOM 2119 N N . ILE A 1 269 ? -11.704 -10.722 6.586 1.00 93.81 269 ILE A N 1
ATOM 2120 C CA . ILE A 1 269 ? -12.312 -10.044 7.740 1.00 93.81 269 ILE A CA 1
ATOM 2121 C C . ILE A 1 269 ? -12.043 -10.878 8.993 1.00 93.81 269 ILE A C 1
ATOM 2123 O O . ILE A 1 269 ? -12.665 -11.917 9.228 1.00 93.81 269 ILE A O 1
ATOM 2127 N N . ALA A 1 270 ? -11.089 -10.415 9.796 1.00 92.56 270 ALA A N 1
ATOM 2128 C CA . ALA A 1 270 ? -10.763 -11.005 11.087 1.00 92.56 270 ALA A CA 1
ATOM 2129 C C . ALA A 1 270 ? -11.644 -10.414 12.197 1.00 92.56 270 ALA A C 1
ATOM 2131 O O . ALA A 1 270 ? -11.502 -9.239 12.519 1.00 92.56 270 ALA A O 1
ATOM 2132 N N . THR A 1 271 ? -12.532 -11.211 12.793 1.00 86.44 271 THR A N 1
ATOM 2133 C CA . THR A 1 271 ? -13.387 -10.802 13.931 1.00 86.44 271 THR A CA 1
ATOM 2134 C C . THR A 1 271 ? -12.739 -11.078 15.289 1.00 86.44 271 THR A C 1
ATOM 2136 O O . THR A 1 271 ? -13.273 -10.708 16.339 1.00 86.44 271 THR A O 1
ATOM 2139 N N . GLU A 1 272 ? -11.613 -11.787 15.279 1.00 92.56 272 GLU A N 1
ATOM 2140 C CA . GLU A 1 272 ? -10.686 -11.882 16.399 1.00 92.56 272 GLU A CA 1
ATOM 2141 C C . GLU A 1 272 ? -9.443 -11.075 16.054 1.00 92.56 272 GLU A C 1
ATOM 2143 O O . GLU A 1 272 ? -8.859 -11.229 14.977 1.00 92.56 272 GLU A O 1
ATOM 2148 N N . HIS A 1 273 ? -9.059 -10.184 16.963 1.00 94.44 273 HIS A N 1
ATOM 2149 C CA . HIS A 1 273 ? -7.879 -9.358 16.771 1.00 94.44 273 HIS A CA 1
ATOM 2150 C C . HIS A 1 273 ? -6.631 -10.241 16.736 1.00 94.44 273 HIS A C 1
ATOM 2152 O O . HIS A 1 273 ? -6.442 -11.118 17.577 1.00 94.44 273 HIS A O 1
ATOM 2158 N N . MET A 1 274 ? -5.766 -10.004 15.755 1.00 96.19 274 MET A N 1
ATOM 2159 C CA . MET A 1 274 ? -4.544 -10.776 15.546 1.00 96.19 274 MET A CA 1
ATOM 2160 C C . MET A 1 274 ? -3.340 -9.861 15.390 1.00 96.19 274 MET A C 1
ATOM 2162 O O . MET A 1 274 ? -3.476 -8.690 15.054 1.00 96.19 274 MET A O 1
ATOM 2166 N N . THR A 1 275 ? -2.138 -10.388 15.602 1.00 97.00 275 THR A N 1
ATOM 2167 C CA . THR A 1 275 ? -0.911 -9.618 15.365 1.00 97.00 275 THR A CA 1
ATOM 2168 C C . THR A 1 275 ? -0.678 -9.397 13.862 1.00 97.00 275 THR A C 1
ATOM 2170 O O . THR A 1 275 ? -1.061 -10.249 13.047 1.00 97.00 275 THR A O 1
ATOM 2173 N N . PRO A 1 276 ? 0.025 -8.322 13.454 1.00 96.44 276 PRO A N 1
ATOM 2174 C CA . PRO A 1 276 ? 0.426 -8.132 12.057 1.00 96.44 276 PRO A CA 1
ATOM 2175 C C . PRO A 1 276 ? 1.215 -9.330 11.498 1.00 96.44 276 PRO A C 1
ATOM 2177 O O . PRO A 1 276 ? 1.033 -9.730 10.347 1.00 96.44 276 PRO A O 1
ATOM 2180 N N . ALA A 1 277 ? 2.051 -9.970 12.324 1.00 95.19 277 ALA A N 1
ATOM 2181 C CA . ALA A 1 277 ? 2.774 -11.189 11.958 1.00 95.19 277 ALA A CA 1
ATOM 2182 C C . ALA A 1 277 ? 1.844 -12.367 11.623 1.00 95.19 277 ALA A C 1
ATOM 2184 O O . ALA A 1 277 ? 2.093 -13.100 10.656 1.00 95.19 277 ALA A O 1
ATOM 2185 N N . ARG A 1 278 ? 0.751 -12.533 12.378 1.00 95.44 278 ARG A N 1
ATOM 2186 C CA . ARG A 1 278 ? -0.256 -13.563 12.104 1.00 95.44 278 ARG A CA 1
ATOM 2187 C C . ARG A 1 278 ? -0.980 -13.292 10.790 1.00 95.44 278 ARG A C 1
ATOM 2189 O O . ARG A 1 278 ? -1.070 -14.212 9.978 1.00 95.44 278 ARG A O 1
ATOM 2196 N N . LEU A 1 279 ? -1.396 -12.047 10.542 1.00 95.62 279 LEU A N 1
ATOM 2197 C CA . LEU A 1 279 ? -2.019 -11.659 9.274 1.00 95.62 279 LEU A CA 1
ATOM 2198 C C . LEU A 1 279 ? -1.103 -11.976 8.082 1.00 95.62 279 LEU A C 1
ATOM 2200 O O . LEU A 1 279 ? -1.518 -12.664 7.152 1.00 95.62 279 LEU A O 1
ATOM 2204 N N . ARG A 1 280 ? 0.170 -11.559 8.133 1.00 94.94 280 ARG A N 1
ATOM 2205 C CA . ARG A 1 280 ? 1.152 -11.849 7.069 1.00 94.94 280 ARG A CA 1
ATOM 2206 C C . ARG A 1 280 ? 1.308 -13.349 6.807 1.00 94.94 280 ARG A C 1
ATOM 2208 O O . ARG A 1 280 ? 1.456 -13.764 5.662 1.00 94.94 280 ARG A O 1
ATOM 2215 N N . THR A 1 281 ? 1.258 -14.172 7.853 1.00 93.44 281 THR A N 1
ATOM 2216 C CA . THR A 1 281 ? 1.329 -15.637 7.718 1.00 93.44 281 THR A CA 1
ATOM 2217 C C . THR A 1 281 ? 0.096 -16.200 7.014 1.00 93.44 281 THR A C 1
ATOM 2219 O O . THR A 1 281 ? 0.223 -17.099 6.185 1.00 93.44 281 THR A O 1
ATOM 2222 N N . ILE A 1 282 ? -1.089 -15.663 7.315 1.00 92.69 282 ILE A N 1
ATOM 2223 C CA . ILE A 1 282 ? -2.345 -16.073 6.682 1.00 92.69 282 ILE A CA 1
ATOM 2224 C C . ILE A 1 282 ? -2.332 -15.730 5.194 1.00 92.69 282 ILE A C 1
ATOM 2226 O O . ILE A 1 282 ? -2.556 -16.610 4.367 1.00 92.69 282 ILE A O 1
ATOM 2230 N N . LEU A 1 283 ? -2.000 -14.483 4.853 1.00 93.00 283 LEU A N 1
ATOM 2231 C CA . LEU A 1 283 ? -2.018 -13.988 3.474 1.00 93.00 283 LEU A CA 1
ATOM 2232 C C . LEU A 1 283 ? -1.029 -14.724 2.559 1.00 93.00 283 LEU A C 1
ATOM 2234 O O . LEU A 1 283 ? -1.263 -14.833 1.361 1.00 93.00 283 LEU A O 1
ATOM 2238 N N . ARG A 1 284 ? 0.065 -15.262 3.108 1.00 89.69 284 ARG A N 1
ATOM 2239 C CA . ARG A 1 284 ? 1.062 -16.046 2.357 1.00 89.69 284 ARG A CA 1
ATOM 2240 C C . ARG A 1 284 ? 0.717 -17.531 2.238 1.00 89.69 284 ARG A C 1
ATOM 2242 O O . ARG A 1 284 ? 1.446 -18.269 1.580 1.00 89.69 284 ARG A O 1
ATOM 2249 N N . ASN A 1 285 ? -0.329 -17.999 2.914 1.00 89.44 285 ASN A N 1
ATOM 2250 C CA . ASN A 1 285 ? -0.626 -19.421 2.989 1.00 89.44 285 ASN A CA 1
ATOM 2251 C C . ASN A 1 285 ? -1.336 -19.929 1.723 1.00 89.44 285 ASN A C 1
ATOM 2253 O O . ASN A 1 285 ? -2.180 -19.248 1.143 1.00 89.44 285 ASN A O 1
ATOM 2257 N N . ARG A 1 286 ? -1.063 -21.178 1.331 1.00 86.38 286 ARG A N 1
ATOM 2258 C CA . ARG A 1 286 ? -1.753 -21.833 0.211 1.00 86.38 286 ARG A CA 1
ATOM 2259 C C . ARG A 1 286 ? -3.265 -21.946 0.435 1.00 86.38 286 ARG A C 1
ATOM 2261 O O . ARG A 1 286 ? -4.016 -21.773 -0.519 1.00 86.38 286 ARG A O 1
ATOM 2268 N N . ALA A 1 287 ? -3.711 -22.157 1.676 1.00 86.50 287 ALA A N 1
ATOM 2269 C CA . ALA A 1 287 ? -5.133 -22.183 2.024 1.00 86.50 287 ALA A CA 1
ATOM 2270 C C . ALA A 1 287 ? -5.835 -20.857 1.681 1.00 86.50 287 ALA A C 1
ATOM 2272 O O . ALA A 1 287 ? -6.984 -20.868 1.245 1.00 86.50 287 ALA A O 1
ATOM 2273 N N . TYR A 1 288 ? -5.120 -19.727 1.795 1.00 89.44 288 TYR A N 1
ATOM 2274 C CA . TYR A 1 288 ? -5.629 -18.428 1.360 1.00 89.44 288 TYR A CA 1
ATOM 2275 C C . TYR A 1 288 ? -5.851 -18.392 -0.152 1.00 89.44 288 TYR A C 1
ATOM 2277 O O . TYR A 1 288 ? -6.921 -18.010 -0.610 1.00 89.44 288 TYR A O 1
ATOM 2285 N N . THR A 1 289 ? -4.878 -18.880 -0.925 1.00 88.12 289 THR A N 1
ATOM 2286 C CA . THR A 1 289 ? -4.979 -18.953 -2.394 1.00 88.12 289 THR A CA 1
ATOM 2287 C C . THR A 1 289 ? -6.146 -19.836 -2.845 1.00 88.12 289 THR A C 1
ATOM 2289 O O . THR A 1 289 ? -6.935 -19.423 -3.686 1.00 88.12 289 THR A O 1
ATOM 2292 N N . GLN A 1 290 ? -6.320 -21.005 -2.224 1.00 86.75 290 GLN A N 1
ATOM 2293 C CA . GLN A 1 290 ? -7.415 -21.928 -2.544 1.00 86.75 290 GLN A CA 1
ATOM 2294 C C . GLN A 1 290 ? -8.798 -21.334 -2.254 1.00 86.75 290 GLN A C 1
ATOM 2296 O O . GLN A 1 290 ? -9.737 -21.549 -3.016 1.00 86.75 290 GLN A O 1
ATOM 2301 N N . ALA A 1 291 ? -8.947 -20.571 -1.169 1.00 85.44 291 ALA A N 1
ATOM 2302 C CA . ALA A 1 291 ? -10.216 -19.903 -0.893 1.00 85.44 291 ALA A CA 1
ATOM 2303 C C . ALA A 1 291 ? -10.513 -18.773 -1.880 1.00 85.44 291 ALA A C 1
ATOM 2305 O O . ALA A 1 291 ? -11.668 -18.597 -2.254 1.00 85.44 291 ALA A O 1
ATOM 2306 N N . ILE A 1 292 ? -9.493 -18.043 -2.342 1.00 89.31 292 ILE A N 1
ATOM 2307 C CA . ILE A 1 292 ? -9.669 -17.040 -3.399 1.00 89.31 292 ILE A CA 1
ATOM 2308 C C . ILE A 1 292 ? -10.208 -17.698 -4.668 1.00 89.31 292 ILE A C 1
ATOM 2310 O O . ILE A 1 292 ? -11.164 -17.188 -5.244 1.00 89.31 292 ILE A O 1
ATOM 2314 N N . GLU A 1 293 ? -9.616 -18.819 -5.092 1.00 88.62 293 GLU A N 1
ATOM 2315 C CA . GLU A 1 293 ? -10.066 -19.563 -6.275 1.00 88.62 293 GLU A CA 1
ATOM 2316 C C . GLU A 1 293 ? -11.548 -19.937 -6.158 1.00 88.62 293 GLU A C 1
ATOM 2318 O O . GLU A 1 293 ? -12.319 -19.630 -7.062 1.00 88.62 293 GLU A O 1
ATOM 2323 N N . LYS A 1 294 ? -11.965 -20.482 -5.007 1.00 84.75 294 LYS A N 1
ATOM 2324 C CA . LYS A 1 294 ? -13.363 -20.868 -4.749 1.00 84.75 294 LYS A CA 1
ATOM 2325 C C . LYS A 1 294 ? -14.329 -19.684 -4.744 1.00 84.75 294 LYS A C 1
ATOM 2327 O O . LYS A 1 294 ? -15.381 -19.741 -5.366 1.00 84.75 294 LYS A O 1
ATOM 2332 N N . VAL A 1 295 ? -13.972 -18.592 -4.068 1.00 85.38 295 VAL A N 1
ATOM 2333 C CA . VAL A 1 295 ? -14.835 -17.403 -3.922 1.00 85.38 295 VAL A CA 1
ATOM 2334 C C . VAL A 1 295 ? -14.951 -16.594 -5.216 1.00 85.38 295 VAL A C 1
ATOM 2336 O O . VAL A 1 295 ? -15.906 -15.832 -5.414 1.00 85.38 295 VAL A O 1
ATOM 2339 N N . CYS A 1 296 ? -13.963 -16.708 -6.099 1.00 88.00 296 CYS A N 1
ATOM 2340 C CA . CYS A 1 296 ? -13.934 -15.980 -7.359 1.00 88.00 296 CYS A CA 1
ATOM 2341 C C . CYS A 1 296 ? -14.493 -16.774 -8.546 1.00 88.00 296 CYS A C 1
ATOM 2343 O O . CYS A 1 296 ? -14.857 -16.120 -9.530 1.00 88.00 296 CYS A O 1
ATOM 2345 N N . ASP A 1 297 ? -14.601 -18.105 -8.439 1.00 81.44 297 ASP A N 1
ATOM 2346 C CA . ASP A 1 297 ? -15.081 -19.014 -9.488 1.00 81.44 297 ASP A CA 1
ATOM 2347 C C . ASP A 1 297 ? -16.413 -18.528 -10.103 1.00 81.44 297 ASP A C 1
ATOM 2349 O O . ASP A 1 297 ? -17.386 -18.330 -9.372 1.00 81.44 297 ASP A O 1
ATOM 2353 N N . PRO A 1 298 ? -16.498 -18.309 -11.427 1.00 71.00 298 PRO A N 1
ATOM 2354 C CA . PRO A 1 298 ? -17.742 -17.939 -12.101 1.00 71.00 298 PRO A CA 1
ATOM 2355 C C . PRO A 1 298 ? -18.904 -18.919 -11.875 1.00 71.00 298 PRO A C 1
ATOM 2357 O O . PRO A 1 298 ? -20.055 -18.487 -11.819 1.00 71.00 298 PRO A O 1
ATOM 2360 N N . GLU A 1 299 ? -18.636 -20.217 -11.706 1.00 66.12 299 GLU A N 1
ATOM 2361 C CA . GLU A 1 299 ? -19.683 -21.213 -11.437 1.00 66.12 299 GLU A CA 1
ATOM 2362 C C . GLU A 1 299 ? -20.287 -21.037 -10.034 1.00 66.12 299 GLU A C 1
ATOM 2364 O O . GLU A 1 299 ? -21.470 -21.317 -9.837 1.00 66.12 299 GLU A O 1
ATOM 2369 N N . SER A 1 300 ? -19.533 -20.467 -9.081 1.00 59.62 300 SER A N 1
ATOM 2370 C CA . SER A 1 300 ? -20.052 -20.121 -7.747 1.00 59.62 300 SER A CA 1
ATOM 2371 C C . SER A 1 300 ? -21.140 -19.038 -7.788 1.00 59.62 300 SER A C 1
ATOM 2373 O O . SER A 1 300 ? -21.955 -18.959 -6.874 1.00 59.62 300 SER A O 1
ATOM 2375 N N . GLU A 1 301 ? -21.205 -18.229 -8.855 1.00 55.31 301 GLU A N 1
ATOM 2376 C CA . GLU A 1 301 ? -22.225 -17.182 -9.026 1.00 55.31 301 GLU A CA 1
ATOM 2377 C C . GLU A 1 301 ? -23.543 -17.709 -9.618 1.00 55.31 301 GLU A C 1
ATOM 2379 O O . GLU A 1 301 ? -24.574 -17.048 -9.488 1.00 55.31 301 GLU A O 1
ATOM 2384 N N . LYS A 1 302 ? -23.536 -18.890 -10.259 1.00 50.00 302 LYS A N 1
ATOM 2385 C CA . LYS A 1 302 ? -24.748 -19.516 -10.825 1.00 50.00 302 LYS A CA 1
ATOM 2386 C C . LYS A 1 302 ? -25.630 -20.153 -9.758 1.00 50.00 302 LYS A C 1
ATOM 2388 O O . LYS A 1 302 ? -26.853 -20.180 -9.903 1.00 50.00 302 LYS A O 1
ATOM 2393 N N . TYR A 1 303 ? -25.028 -20.624 -8.672 1.00 48.78 303 TYR A N 1
ATOM 2394 C CA . TYR A 1 303 ? -25.770 -20.955 -7.469 1.00 48.78 303 TYR A CA 1
ATOM 2395 C C . TYR A 1 303 ? -26.197 -19.628 -6.847 1.00 48.78 303 TYR A C 1
ATOM 2397 O O . TYR A 1 303 ? -25.366 -18.887 -6.329 1.00 48.78 303 TYR A O 1
ATOM 2405 N N . LYS A 1 304 ? -27.491 -19.291 -6.938 1.00 43.75 304 LYS A N 1
ATOM 2406 C CA . LYS A 1 304 ? -28.114 -18.200 -6.171 1.00 43.75 304 LYS A CA 1
ATOM 2407 C C . LYS A 1 304 ? -27.979 -18.522 -4.682 1.00 43.75 304 LYS A C 1
ATOM 2409 O O . LYS A 1 304 ? -28.926 -18.981 -4.054 1.00 43.75 304 LYS A O 1
ATOM 2414 N N . SER A 1 305 ? -26.784 -18.371 -4.136 1.00 43.06 305 SER A N 1
ATOM 2415 C CA . SER A 1 305 ? -26.499 -18.733 -2.766 1.00 43.06 305 SER A CA 1
ATOM 2416 C C . SER A 1 305 ? -26.912 -17.542 -1.908 1.00 43.06 305 SER A C 1
ATOM 2418 O O . SER A 1 305 ? -26.305 -16.471 -1.912 1.00 43.06 305 SER A O 1
ATOM 2420 N N . THR A 1 306 ? -27.979 -17.752 -1.140 1.00 43.94 306 THR A N 1
ATOM 2421 C CA . THR A 1 306 ? -27.988 -17.348 0.267 1.00 43.94 306 THR A CA 1
ATOM 2422 C C . THR A 1 306 ? -26.589 -17.574 0.845 1.00 43.94 306 THR A C 1
ATOM 2424 O O . THR A 1 306 ? -25.900 -18.511 0.441 1.00 43.94 306 THR A O 1
ATOM 2427 N N . ALA A 1 307 ? -26.129 -16.691 1.726 1.00 46.09 307 ALA A N 1
ATOM 2428 C CA . ALA A 1 307 ? -24.732 -16.558 2.155 1.00 46.09 307 ALA A CA 1
ATOM 2429 C C . ALA A 1 307 ? -24.070 -17.818 2.776 1.00 46.09 307 ALA A C 1
ATOM 2431 O O . ALA A 1 307 ? -22.956 -17.720 3.273 1.00 46.09 307 ALA A O 1
ATOM 2432 N N . GLU A 1 308 ? -24.726 -18.976 2.744 1.00 43.81 308 GLU A N 1
ATOM 2433 C CA . GLU A 1 308 ? -24.388 -20.199 3.463 1.00 43.81 308 GLU A CA 1
ATOM 2434 C C . GLU A 1 308 ? -23.510 -21.199 2.679 1.00 43.81 308 GLU A C 1
ATOM 2436 O O . GLU A 1 308 ? -22.720 -21.879 3.314 1.00 43.81 308 GLU A O 1
ATOM 2441 N N . ASN A 1 309 ? -23.509 -21.266 1.336 1.00 48.78 309 ASN A N 1
ATOM 2442 C CA . ASN A 1 309 ? -23.017 -22.499 0.671 1.00 48.78 309 ASN A CA 1
ATOM 2443 C C . ASN A 1 309 ? -21.721 -22.413 -0.169 1.00 48.78 309 ASN A C 1
ATOM 2445 O O . ASN A 1 309 ? -21.336 -23.412 -0.776 1.00 48.78 309 ASN A O 1
ATOM 2449 N N . VAL A 1 310 ? -21.004 -21.281 -0.242 1.00 53.53 310 VAL A N 1
ATOM 2450 C CA . VAL A 1 310 ? -19.770 -21.206 -1.078 1.00 53.53 310 VAL A CA 1
ATOM 2451 C C . VAL A 1 310 ? -18.611 -22.026 -0.479 1.00 53.53 310 VAL A C 1
ATOM 2453 O O . VAL A 1 310 ? -17.706 -22.457 -1.197 1.00 53.53 310 VAL A O 1
ATOM 2456 N N . PHE A 1 311 ? -18.645 -22.284 0.830 1.00 51.22 311 PHE A N 1
ATOM 2457 C CA . PHE A 1 311 ? -17.551 -22.920 1.566 1.00 51.22 311 PHE A CA 1
ATOM 2458 C C . PHE A 1 311 ? -17.817 -24.342 2.068 1.00 51.22 311 PHE A C 1
ATOM 2460 O O . PHE A 1 311 ? -16.874 -24.988 2.531 1.00 51.22 311 PHE A O 1
ATOM 2467 N N . ASP A 1 312 ? -19.027 -24.873 1.875 1.00 48.94 312 ASP A N 1
ATOM 2468 C CA . ASP A 1 312 ? -19.458 -26.192 2.374 1.00 48.94 312 ASP A CA 1
ATOM 2469 C C . ASP A 1 312 ? -18.650 -27.388 1.836 1.00 48.94 312 ASP A C 1
ATOM 2471 O O . ASP A 1 312 ? -18.779 -28.512 2.311 1.00 48.94 312 ASP A O 1
ATOM 2475 N N . THR A 1 313 ? -17.762 -27.170 0.863 1.00 46.25 313 THR A N 1
ATOM 2476 C CA . THR A 1 313 ? -16.930 -28.216 0.248 1.00 46.25 313 THR A CA 1
ATOM 2477 C C . THR A 1 313 ? -15.424 -28.032 0.493 1.00 46.25 313 THR A C 1
ATOM 2479 O O . THR A 1 313 ? -14.591 -28.504 -0.288 1.00 46.25 313 THR A O 1
ATOM 2482 N N . ALA A 1 314 ? -15.006 -27.303 1.538 1.00 47.44 314 ALA A N 1
ATOM 2483 C CA . ALA A 1 314 ? -13.604 -26.911 1.700 1.00 47.44 314 ALA A CA 1
ATOM 2484 C C . ALA A 1 314 ? -13.065 -26.952 3.141 1.00 47.44 314 ALA A C 1
ATOM 2486 O O . ALA A 1 314 ? -13.389 -26.085 3.945 1.00 47.44 314 ALA A O 1
ATOM 2487 N N . GLY A 1 315 ? -12.034 -27.773 3.393 1.00 60.84 315 GLY A N 1
ATOM 2488 C CA . GLY A 1 315 ? -11.166 -27.625 4.580 1.00 60.84 315 GLY A CA 1
ATOM 2489 C C . GLY A 1 315 ? -10.479 -26.247 4.697 1.00 60.84 315 GLY A C 1
ATOM 2490 O O . GLY A 1 315 ? -9.865 -25.930 5.713 1.00 60.84 315 GLY A O 1
ATOM 2491 N N . SER A 1 316 ? -10.590 -25.391 3.674 1.00 69.88 316 SER A N 1
ATOM 2492 C CA . SER A 1 316 ? -10.144 -23.999 3.714 1.00 69.88 316 SER A CA 1
ATOM 2493 C C . SER A 1 316 ? -10.994 -23.139 4.658 1.00 69.88 316 SER A C 1
ATOM 2495 O O . SER A 1 316 ? -10.412 -22.354 5.396 1.00 69.88 316 SER A O 1
ATOM 2497 N N . ALA A 1 317 ? -12.325 -23.281 4.696 1.00 73.88 317 ALA A N 1
ATOM 2498 C CA . ALA A 1 317 ? -13.177 -22.448 5.557 1.00 73.88 317 ALA A CA 1
ATOM 2499 C C . ALA A 1 317 ? -12.946 -22.704 7.046 1.00 73.88 317 ALA A C 1
ATOM 2501 O O . ALA A 1 317 ? -12.717 -21.765 7.809 1.00 73.88 317 ALA A O 1
ATOM 2502 N N . GLU A 1 318 ? -12.898 -23.974 7.447 1.00 79.69 318 GLU A N 1
ATOM 2503 C CA . GLU A 1 318 ? -12.521 -24.368 8.807 1.00 79.69 318 GLU A CA 1
ATOM 2504 C C . GLU A 1 318 ? -11.137 -23.823 9.179 1.00 79.69 318 GLU A C 1
ATOM 2506 O O . GLU A 1 318 ? -10.938 -23.296 10.275 1.00 79.69 318 GLU A O 1
ATOM 2511 N N . TRP A 1 319 ? -10.185 -23.861 8.239 1.00 85.44 319 TRP A N 1
ATOM 2512 C CA . TRP A 1 319 ? -8.847 -23.314 8.443 1.00 85.44 319 TRP A CA 1
ATOM 2513 C C . TRP A 1 319 ? -8.857 -21.803 8.720 1.00 85.44 319 TRP A C 1
ATOM 2515 O O . TRP A 1 319 ? -8.049 -21.343 9.533 1.00 85.44 319 TRP A O 1
ATOM 2525 N N . PHE A 1 320 ? -9.749 -21.033 8.089 1.00 86.38 320 PHE A N 1
ATOM 2526 C CA . PHE A 1 320 ? -9.925 -19.602 8.360 1.00 86.38 320 PHE A CA 1
ATOM 2527 C C . PHE A 1 320 ? -10.649 -19.330 9.676 1.00 86.38 320 PHE A C 1
ATOM 2529 O O . PHE A 1 320 ? -10.175 -18.500 10.456 1.00 86.38 320 PHE A O 1
ATOM 2536 N N . LYS A 1 321 ? -11.745 -20.050 9.949 1.00 86.31 321 LYS A N 1
ATOM 2537 C CA . LYS A 1 321 ? -12.510 -19.928 11.199 1.00 86.31 321 LYS A CA 1
ATOM 2538 C C . LYS A 1 321 ? -11.622 -20.207 12.406 1.00 86.31 321 LYS A C 1
ATOM 2540 O O . LYS A 1 321 ? -11.567 -19.395 13.324 1.00 86.31 321 LYS A O 1
ATOM 2545 N N . ALA A 1 322 ? -10.796 -21.254 12.335 1.00 87.06 322 ALA A N 1
ATOM 2546 C CA . ALA A 1 322 ? -9.781 -21.587 13.342 1.00 87.06 322 ALA A CA 1
ATOM 2547 C C . ALA A 1 322 ? -8.675 -20.519 13.509 1.00 87.06 322 ALA A C 1
ATOM 2549 O O . ALA A 1 322 ? -7.779 -20.659 14.343 1.00 87.06 322 ALA A O 1
ATOM 2550 N N . ARG A 1 323 ? -8.674 -19.470 12.681 1.00 90.00 323 ARG A N 1
ATOM 2551 C CA . ARG A 1 323 ? -7.727 -18.345 12.709 1.00 90.00 323 ARG A CA 1
ATOM 2552 C C . ARG A 1 323 ? -8.426 -17.007 12.932 1.00 90.00 323 ARG A C 1
ATOM 2554 O O . ARG A 1 323 ? -7.803 -15.972 12.699 1.00 90.00 323 ARG A O 1
ATOM 2561 N N . GLY A 1 324 ? -9.688 -17.034 13.360 1.00 89.94 324 GLY A N 1
ATOM 2562 C CA . GLY A 1 324 ? -10.457 -15.840 13.689 1.00 89.94 324 GLY A CA 1
ATOM 2563 C C . GLY A 1 324 ? -10.977 -15.070 12.476 1.00 89.94 324 GLY A C 1
ATOM 2564 O O . GLY A 1 324 ? -11.356 -13.906 12.615 1.00 89.94 324 GLY A O 1
ATOM 2565 N N . ILE A 1 325 ? -10.983 -15.683 11.287 1.00 90.94 325 ILE A N 1
ATOM 2566 C CA . ILE A 1 325 ? -11.515 -15.088 10.056 1.00 90.94 325 ILE A CA 1
ATOM 2567 C C . ILE A 1 325 ? -12.865 -15.736 9.763 1.00 90.94 325 ILE A C 1
ATOM 2569 O O . ILE A 1 325 ? -12.941 -16.944 9.559 1.00 90.94 325 ILE A O 1
ATOM 2573 N N . GLN A 1 326 ? -13.918 -14.921 9.750 1.00 85.56 326 GLN A N 1
ATOM 2574 C CA . GLN A 1 326 ? -15.310 -15.371 9.589 1.00 85.56 326 GLN A CA 1
ATOM 2575 C C . GLN A 1 326 ? -15.885 -15.036 8.210 1.00 85.56 326 GLN A C 1
ATOM 2577 O O . GLN A 1 326 ? -16.885 -15.605 7.786 1.00 85.56 326 GLN A O 1
ATOM 2582 N N . ALA A 1 327 ? -15.257 -14.099 7.506 1.00 90.00 327 ALA A N 1
ATOM 2583 C CA . ALA A 1 327 ? -15.676 -13.684 6.182 1.00 90.00 327 ALA A CA 1
ATOM 2584 C C . ALA A 1 327 ? -14.471 -13.242 5.356 1.00 90.00 327 ALA A C 1
ATOM 2586 O O . ALA A 1 327 ? -13.404 -12.898 5.879 1.00 90.00 327 ALA A O 1
ATOM 2587 N N . VAL A 1 328 ? -14.674 -13.184 4.049 1.00 92.69 328 VAL A N 1
ATOM 2588 C CA . VAL A 1 328 ? -13.802 -12.464 3.127 1.00 92.69 328 VAL A CA 1
ATOM 2589 C C . VAL A 1 328 ? -14.612 -11.416 2.380 1.00 92.69 328 VAL A C 1
ATOM 2591 O O . VAL A 1 328 ? -15.826 -11.534 2.227 1.00 92.69 328 VAL A O 1
ATOM 2594 N N . VAL A 1 329 ? -13.944 -10.380 1.893 1.00 95.50 329 VAL A N 1
ATOM 2595 C CA . VAL A 1 329 ? -14.538 -9.390 0.999 1.00 95.50 329 VAL A CA 1
ATOM 2596 C C . VAL A 1 329 ? -13.943 -9.583 -0.378 1.00 95.50 329 VAL A C 1
ATOM 2598 O O . VAL A 1 329 ? -12.727 -9.531 -0.556 1.00 95.50 329 VAL A O 1
ATOM 2601 N N . ARG A 1 330 ? -14.820 -9.809 -1.351 1.00 95.75 330 ARG A N 1
ATOM 2602 C CA . ARG A 1 330 ? -14.487 -9.960 -2.760 1.00 95.75 330 ARG A CA 1
ATOM 2603 C C . ARG A 1 330 ? -14.746 -8.647 -3.482 1.00 95.75 330 ARG A C 1
ATOM 2605 O O . ARG A 1 330 ? -15.880 -8.176 -3.548 1.00 95.75 330 ARG A O 1
ATOM 2612 N N . PHE A 1 331 ? -13.707 -8.084 -4.069 1.00 97.06 331 PHE A N 1
ATOM 2613 C CA . PHE A 1 331 ? -13.745 -6.844 -4.826 1.00 97.06 331 PHE A CA 1
ATOM 2614 C C . PHE A 1 331 ? -13.652 -7.152 -6.312 1.00 97.06 331 PHE A C 1
ATOM 2616 O O . PHE A 1 331 ? -12.735 -7.844 -6.745 1.00 97.06 331 PHE A O 1
ATOM 2623 N N . SER A 1 332 ? -14.583 -6.630 -7.106 1.00 96.56 332 SER A N 1
ATOM 2624 C CA . SER A 1 332 ? -14.419 -6.646 -8.564 1.00 96.56 332 SER A CA 1
ATOM 2625 C C . SER A 1 332 ? -13.417 -5.572 -8.973 1.00 96.56 332 SER A C 1
ATOM 2627 O O . SER A 1 332 ? -13.371 -4.504 -8.361 1.00 96.56 332 SER A O 1
ATOM 2629 N N . ILE A 1 333 ? -12.629 -5.839 -10.009 1.00 96.19 333 ILE A N 1
ATOM 2630 C CA . ILE A 1 333 ? -11.691 -4.874 -10.576 1.00 96.19 333 ILE A CA 1
ATOM 2631 C C . ILE A 1 333 ? -12.248 -4.373 -11.896 1.00 96.19 333 ILE A C 1
ATOM 2633 O O . ILE A 1 333 ? -12.439 -5.134 -12.842 1.00 96.19 333 ILE A O 1
ATOM 2637 N N . LYS A 1 334 ? -12.493 -3.067 -11.963 1.00 95.38 334 LYS A N 1
ATOM 2638 C CA . LYS A 1 334 ? -12.829 -2.403 -13.217 1.00 95.38 334 LYS A CA 1
ATOM 2639 C C . LYS A 1 334 ? -11.538 -2.034 -13.932 1.00 95.38 334 LYS A C 1
ATOM 2641 O O . LYS A 1 334 ? -10.687 -1.350 -13.363 1.00 95.38 334 LYS A O 1
ATOM 2646 N N . LEU A 1 335 ? -11.420 -2.475 -15.180 1.00 93.56 335 LEU A N 1
ATOM 2647 C CA . LEU A 1 335 ? -10.406 -1.999 -16.109 1.00 93.56 335 LEU A CA 1
ATOM 2648 C C . LEU A 1 335 ? -10.987 -0.811 -16.885 1.00 93.56 335 LEU A C 1
ATOM 2650 O O . LEU A 1 335 ? -11.989 -0.950 -17.580 1.00 93.56 335 LEU A O 1
ATOM 2654 N N . ALA A 1 336 ? -10.392 0.362 -16.714 1.00 90.69 336 ALA A N 1
ATOM 2655 C CA . ALA A 1 336 ? -10.752 1.609 -17.376 1.00 90.69 336 ALA A CA 1
ATOM 2656 C C . ALA A 1 336 ? -9.523 2.199 -18.094 1.00 90.69 336 ALA A C 1
ATOM 2658 O O . ALA A 1 336 ? -8.467 1.567 -18.166 1.00 90.69 336 ALA A O 1
ATOM 2659 N N . GLY A 1 337 ? -9.642 3.424 -18.608 1.00 86.06 337 GLY A N 1
ATOM 2660 C CA . GLY A 1 337 ? -8.558 4.100 -19.320 1.00 86.06 337 GLY A CA 1
ATOM 2661 C C . GLY A 1 337 ? -8.446 3.645 -20.774 1.00 86.06 337 GLY A C 1
ATOM 2662 O O . GLY A 1 337 ? -9.451 3.345 -21.411 1.00 86.06 337 GLY A O 1
ATOM 2663 N N . SER A 1 338 ? -7.223 3.637 -21.304 1.00 84.06 338 SER A N 1
ATOM 2664 C CA . SER A 1 338 ? -6.937 3.199 -22.677 1.00 84.06 338 SER A CA 1
ATOM 2665 C C . SER A 1 338 ? -6.085 1.936 -22.674 1.00 84.06 338 SER A C 1
ATOM 2667 O O . SER A 1 338 ? -5.382 1.680 -21.699 1.00 84.06 338 SER A O 1
ATOM 2669 N N . ASP A 1 339 ? -6.042 1.215 -23.792 1.00 79.50 339 ASP A N 1
ATOM 2670 C CA . ASP A 1 339 ? -5.176 0.035 -23.950 1.00 79.50 339 ASP A CA 1
ATOM 2671 C C . ASP A 1 339 ? -3.694 0.353 -23.692 1.00 79.50 339 ASP A C 1
ATOM 2673 O O . ASP A 1 339 ? -2.941 -0.471 -23.177 1.00 79.50 339 ASP A O 1
ATOM 2677 N N . SER A 1 340 ? -3.278 1.584 -24.006 1.00 79.25 340 SER A N 1
ATOM 2678 C CA . SER A 1 340 ? -1.906 2.062 -23.798 1.00 79.25 340 SER A CA 1
ATOM 2679 C C . SER A 1 340 ? -1.603 2.486 -22.356 1.00 79.25 340 SER A C 1
ATOM 2681 O O . SER A 1 340 ? -0.441 2.542 -21.953 1.00 79.25 340 SER A O 1
ATOM 2683 N N . ALA A 1 341 ? -2.639 2.788 -21.574 1.00 83.19 341 ALA A N 1
ATOM 2684 C CA . ALA A 1 341 ? -2.531 3.222 -20.189 1.00 83.19 341 ALA A CA 1
ATOM 2685 C C . ALA A 1 341 ? -3.746 2.726 -19.387 1.00 83.19 341 ALA A C 1
ATOM 2687 O O . ALA A 1 341 ? -4.621 3.521 -19.023 1.00 83.19 341 ALA A O 1
ATOM 2688 N N . PRO A 1 342 ? -3.819 1.407 -19.140 1.00 87.50 342 PRO A N 1
ATOM 2689 C CA . PRO A 1 342 ? -4.936 0.819 -18.427 1.00 87.50 342 PRO A CA 1
ATOM 2690 C C . PRO A 1 342 ? -4.971 1.304 -16.977 1.00 87.50 342 PRO A C 1
ATOM 2692 O O . PRO A 1 342 ? -3.952 1.341 -16.279 1.00 87.50 342 PRO A O 1
ATOM 2695 N N . GLU A 1 343 ? -6.171 1.631 -16.518 1.00 90.38 343 GLU A N 1
ATOM 2696 C CA . GLU A 1 343 ? -6.479 2.021 -15.149 1.00 90.38 343 GLU A CA 1
ATOM 2697 C C . GLU A 1 343 ? -7.212 0.883 -14.449 1.00 90.38 343 GLU A C 1
ATOM 2699 O O . GLU A 1 343 ? -8.242 0.416 -14.925 1.00 90.38 343 GLU A O 1
ATOM 2704 N N . ARG A 1 344 ? -6.684 0.421 -13.314 1.00 92.88 344 ARG A N 1
ATOM 2705 C CA . ARG A 1 344 ? -7.332 -0.611 -12.498 1.00 92.88 344 ARG A CA 1
ATOM 2706 C C . ARG A 1 344 ? -7.984 0.067 -11.303 1.00 92.88 344 ARG A C 1
ATOM 2708 O O . ARG A 1 344 ? -7.328 0.826 -10.597 1.00 92.88 344 ARG A O 1
ATOM 2715 N N . GLN A 1 345 ? -9.269 -0.195 -11.099 1.00 94.44 345 GLN A N 1
ATOM 2716 C CA . GLN A 1 345 ? -10.050 0.415 -10.028 1.00 94.44 345 GLN A CA 1
ATOM 2717 C C . GLN A 1 345 ? -10.733 -0.679 -9.218 1.00 94.44 345 GLN A C 1
ATOM 2719 O O . GLN A 1 345 ? -11.621 -1.376 -9.727 1.00 94.44 345 GLN A O 1
ATOM 2724 N N . VAL A 1 346 ? -10.351 -0.804 -7.950 1.00 96.44 346 VAL A N 1
ATOM 2725 C CA . VAL A 1 346 ? -11.063 -1.646 -6.995 1.00 96.44 346 VAL A CA 1
ATOM 2726 C C . VAL A 1 346 ? -12.467 -1.074 -6.792 1.00 96.44 346 VAL A C 1
ATOM 2728 O O . VAL A 1 346 ? -12.634 0.093 -6.437 1.00 96.44 346 VAL A O 1
ATOM 2731 N N . GLN A 1 347 ? -13.481 -1.889 -7.077 1.00 97.31 347 GLN A N 1
ATOM 2732 C CA . GLN A 1 347 ? -14.886 -1.549 -6.849 1.00 97.31 347 GLN A CA 1
ATOM 2733 C C . GLN A 1 347 ? -15.288 -1.852 -5.403 1.00 97.31 347 GLN A C 1
ATOM 2735 O O . GLN A 1 347 ? -14.571 -2.552 -4.693 1.00 97.31 347 GLN A O 1
ATOM 2740 N N . VAL A 1 348 ? -16.465 -1.382 -4.983 1.00 96.81 348 VAL A N 1
ATOM 2741 C CA . VAL A 1 348 ? -17.042 -1.736 -3.677 1.00 96.81 348 VAL A CA 1
ATOM 2742 C C . VAL A 1 348 ? -17.127 -3.259 -3.533 1.00 96.81 348 VAL A C 1
ATOM 2744 O O . VAL A 1 348 ? -17.598 -3.968 -4.426 1.00 96.81 348 VAL A O 1
ATOM 2747 N N . GLY A 1 349 ? -16.639 -3.753 -2.400 1.00 96.38 349 GLY A N 1
ATOM 2748 C CA . GLY A 1 349 ? -16.575 -5.169 -2.087 1.00 96.38 349 GLY A CA 1
ATOM 2749 C C . GLY A 1 349 ? -17.935 -5.798 -1.784 1.00 96.38 349 GLY A C 1
ATOM 2750 O O . GLY A 1 349 ? -18.881 -5.140 -1.350 1.00 96.38 349 GLY A O 1
ATOM 2751 N N . LYS A 1 350 ? -18.012 -7.113 -1.977 1.00 94.44 350 LYS A N 1
ATOM 2752 C CA . LYS A 1 350 ? -19.118 -7.964 -1.530 1.00 94.44 350 LYS A CA 1
ATOM 2753 C C . LYS A 1 350 ? -18.579 -8.949 -0.500 1.00 94.44 350 LYS A C 1
ATOM 2755 O O . LYS A 1 350 ? -17.592 -9.630 -0.780 1.00 94.44 350 LYS A O 1
ATOM 2760 N N . SER A 1 351 ? -19.187 -8.999 0.682 1.00 91.06 351 SER A N 1
ATOM 2761 C CA . SER A 1 351 ? -18.838 -10.001 1.688 1.00 91.06 351 SER A CA 1
ATOM 2762 C C . SER A 1 351 ? -19.257 -11.392 1.230 1.00 91.06 351 SER A C 1
ATOM 2764 O O . SER A 1 351 ? -20.288 -11.571 0.583 1.00 91.06 351 SER A O 1
ATOM 2766 N N . VAL A 1 352 ? -18.438 -12.371 1.588 1.00 87.94 352 VAL A N 1
ATOM 2767 C CA . VAL A 1 352 ? -18.715 -13.796 1.452 1.00 87.94 352 VAL A CA 1
ATOM 2768 C C . VAL A 1 352 ? -18.404 -14.414 2.807 1.00 87.94 352 VAL A C 1
ATOM 2770 O O . VAL A 1 352 ? -17.273 -14.300 3.291 1.00 87.94 352 VAL A O 1
ATOM 2773 N N . LEU A 1 353 ? -19.425 -14.978 3.449 1.00 81.81 353 LEU A N 1
ATOM 2774 C CA . LEU A 1 353 ? -19.268 -15.672 4.725 1.00 81.81 353 LEU A CA 1
ATOM 2775 C C . LEU A 1 353 ? -18.544 -16.999 4.492 1.00 81.81 353 LEU A C 1
ATOM 2777 O O . LEU A 1 353 ? -18.708 -17.608 3.434 1.00 81.81 353 LEU A O 1
ATOM 2781 N N . LEU A 1 354 ? -17.702 -17.378 5.453 1.00 71.31 354 LEU A N 1
ATOM 2782 C CA . LEU A 1 354 ? -16.914 -18.612 5.436 1.00 71.31 354 LEU A CA 1
ATOM 2783 C C . LEU A 1 354 ? -17.646 -19.767 6.107 1.00 71.31 354 LEU A C 1
ATOM 2785 O O . LEU A 1 354 ? -18.491 -19.510 6.994 1.00 71.31 354 LEU A O 1
#